Protein AF-A0A6V7JLW4-F1 (afdb_monomer)

Foldseek 3Di:
DDDPLVVVVVVCQQVQHFDKDFQDWDFDAAPVRPDTDTFGWIKGKGHDPPDSGIDIDTATPVRPDDDFFDPQLVVCVVVVHQLLLLLPDDQKFFAQPDDAKDWPACVVVDDPGPSVVLSVVSVVSNDPPDDAAAPDDDDPPDVPDDDDPPPVDDDGDRRDMHGDPRLNSVVSVVSVVCCVVAVDAHDDDPVRLVVCVVVVPQKDWDFDPSLMIGMHTPHPVSPPPVPPDRPCVVVSNRCRDPVNVVVVSVCVVPVPDDDDD

Sequence (261 aa):
DPGKEILALREALVNHTVGSMKDIKVKFHYDDGRRVALERRDYYFEPLPGTPFGIAVAIPNYGKTWIKVGNEIEKNRQAGINISEFFTGDEWRVHPGWVYCRYHYLEGHEFDTPEEEIRFFLWKLDQPDWEWSDQYTAYNISFEEQEEPDCFRRVLEDEDYYCNQELMQLLVFDAKATYDSFSQKFECTDYIKRLADSYGVFLRFVATQSGLTRWQYVNEELKPADLNRNFGDLHRRAVNEPWYKGAIFQHRIDQTSVAIT

InterPro domains:
  IPR051173 Voltage-dependent calcium channel subunit alpha-2/delta [PTHR10166] (8-248)

Structure (mmCIF, N/CA/C/O backbone):
data_AF-A0A6V7JLW4-F1
#
_entry.id   AF-A0A6V7JLW4-F1
#
loop_
_atom_site.group_PDB
_atom_site.id
_atom_site.type_symbol
_atom_site.label_atom_id
_atom_site.label_alt_id
_atom_site.label_comp_id
_atom_site.label_asym_id
_atom_site.label_entity_id
_atom_site.label_seq_id
_atom_site.pdbx_PDB_ins_code
_atom_site.Cartn_x
_atom_site.Cartn_y
_atom_site.Cartn_z
_atom_site.occupancy
_atom_site.B_iso_or_equiv
_atom_site.auth_seq_id
_atom_site.auth_comp_id
_atom_site.auth_asym_id
_atom_site.auth_atom_id
_atom_site.pdbx_PDB_model_num
ATOM 1 N N . ASP A 1 1 ? 5.287 -19.133 -27.625 1.00 67.31 1 ASP A N 1
ATOM 2 C CA . ASP A 1 1 ? 6.420 -18.206 -27.815 1.00 67.31 1 ASP A CA 1
ATOM 3 C C . ASP A 1 1 ? 6.076 -16.784 -27.401 1.00 67.31 1 ASP A C 1
ATOM 5 O O . ASP A 1 1 ? 4.897 -16.426 -27.457 1.00 67.31 1 ASP A O 1
ATOM 9 N N . PRO A 1 2 ? 7.056 -15.998 -26.916 1.00 80.56 2 PRO A N 1
ATOM 10 C CA . PRO A 1 2 ? 6.857 -14.588 -26.588 1.00 80.56 2 PRO A CA 1
ATOM 11 C C . PRO A 1 2 ? 6.404 -13.798 -27.825 1.00 80.56 2 PRO A C 1
ATOM 13 O O . PRO A 1 2 ? 6.855 -14.052 -28.940 1.00 80.56 2 PRO A O 1
ATOM 16 N N . GLY A 1 3 ? 5.492 -12.843 -27.628 1.00 86.12 3 GLY A N 1
ATOM 17 C CA . GLY A 1 3 ? 5.004 -11.984 -28.710 1.00 86.12 3 GLY A CA 1
ATOM 18 C C . GLY A 1 3 ? 6.104 -11.076 -29.269 1.00 86.12 3 GLY A C 1
ATOM 19 O O . GLY A 1 3 ? 7.050 -10.734 -28.559 1.00 86.12 3 GLY A O 1
ATOM 20 N N . LYS A 1 4 ? 5.956 -10.642 -30.529 1.00 92.81 4 LYS A N 1
ATOM 21 C CA . LYS A 1 4 ? 6.927 -9.764 -31.216 1.00 92.81 4 LYS A CA 1
ATOM 22 C C . LYS A 1 4 ? 7.237 -8.487 -30.424 1.00 92.81 4 LYS A C 1
ATOM 24 O O . LYS A 1 4 ? 8.390 -8.094 -30.333 1.00 92.81 4 LYS A O 1
ATOM 29 N N . GLU A 1 5 ? 6.221 -7.895 -29.801 1.00 92.94 5 GLU A N 1
ATOM 30 C CA . GLU A 1 5 ? 6.340 -6.699 -28.955 1.00 92.94 5 GLU A CA 1
ATOM 31 C C . GLU A 1 5 ? 7.245 -6.926 -27.732 1.00 92.94 5 GLU A C 1
ATOM 33 O O . GLU A 1 5 ? 8.050 -6.069 -27.387 1.00 92.94 5 GLU A O 1
ATOM 38 N N . ILE A 1 6 ? 7.166 -8.105 -27.104 1.00 92.56 6 ILE A N 1
ATOM 39 C CA . ILE A 1 6 ? 7.994 -8.462 -25.941 1.00 92.56 6 ILE A CA 1
ATOM 40 C C . ILE A 1 6 ? 9.441 -8.720 -26.352 1.00 92.56 6 ILE A C 1
ATOM 42 O O . ILE A 1 6 ? 10.362 -8.361 -25.623 1.00 92.56 6 ILE A O 1
ATOM 46 N N . LEU A 1 7 ? 9.646 -9.338 -27.517 1.00 94.19 7 LEU A N 1
ATOM 47 C CA . LEU A 1 7 ? 10.984 -9.540 -28.068 1.00 94.19 7 LEU A CA 1
ATOM 48 C C . LEU A 1 7 ? 11.650 -8.202 -28.403 1.00 94.19 7 LEU A C 1
ATOM 50 O O . LEU A 1 7 ? 12.797 -8.005 -28.019 1.00 94.19 7 LEU A O 1
ATOM 54 N N . ALA A 1 8 ? 10.911 -7.272 -29.014 1.00 94.88 8 ALA A N 1
ATOM 55 C CA . ALA A 1 8 ? 11.396 -5.922 -29.291 1.00 94.88 8 ALA A CA 1
ATOM 56 C C . ALA A 1 8 ? 11.725 -5.149 -28.001 1.00 94.88 8 ALA A C 1
ATOM 58 O O . ALA A 1 8 ? 12.781 -4.529 -27.913 1.00 94.88 8 ALA A O 1
ATOM 59 N N . LEU A 1 9 ? 10.877 -5.245 -26.968 1.00 93.81 9 LEU A N 1
ATOM 60 C CA . LEU A 1 9 ? 11.165 -4.660 -25.654 1.00 93.81 9 LEU A CA 1
ATOM 61 C C . LEU A 1 9 ? 12.450 -5.242 -25.052 1.00 93.81 9 LEU A C 1
ATOM 63 O O . LEU A 1 9 ? 13.307 -4.502 -24.582 1.00 93.81 9 LEU A O 1
ATOM 67 N N . ARG A 1 10 ? 12.607 -6.570 -25.075 1.00 92.69 10 ARG A N 1
ATOM 68 C CA . ARG A 1 10 ? 13.816 -7.229 -24.566 1.00 92.69 10 ARG A CA 1
ATOM 69 C C . ARG A 1 10 ? 15.063 -6.773 -25.323 1.00 92.69 10 ARG A C 1
ATOM 71 O O . ARG A 1 10 ? 16.078 -6.516 -24.689 1.00 92.69 10 ARG A O 1
ATOM 78 N N . GLU A 1 11 ? 14.997 -6.697 -26.648 1.00 94.88 11 GLU A N 1
ATOM 79 C CA . GLU A 1 11 ? 16.105 -6.232 -27.485 1.00 94.88 11 GLU A CA 1
ATOM 80 C C . GLU A 1 11 ? 16.491 -4.788 -27.147 1.00 94.88 11 GLU A C 1
ATOM 82 O O . GLU A 1 11 ? 17.668 -4.508 -26.937 1.00 94.88 11 GLU A O 1
ATOM 87 N N . ALA A 1 12 ? 15.508 -3.899 -26.993 1.00 93.44 12 ALA A N 1
ATOM 88 C CA . ALA A 1 12 ? 15.726 -2.509 -26.608 1.00 93.44 12 ALA A CA 1
ATOM 89 C C . ALA A 1 12 ? 16.447 -2.371 -25.250 1.00 93.44 12 ALA A C 1
ATOM 91 O O . ALA A 1 12 ? 17.360 -1.552 -25.119 1.00 93.44 12 ALA A O 1
ATOM 92 N N . LEU A 1 13 ? 16.076 -3.203 -24.268 1.00 92.19 13 LEU A N 1
ATOM 93 C CA . LEU A 1 13 ? 16.705 -3.241 -22.943 1.00 92.19 13 LEU A CA 1
ATOM 94 C C . LEU A 1 13 ? 18.132 -3.802 -22.979 1.00 92.19 13 LEU A C 1
ATOM 96 O O . LEU A 1 13 ? 19.017 -3.261 -22.325 1.00 92.19 13 LEU A O 1
ATOM 100 N N . VAL A 1 14 ? 18.359 -4.875 -23.743 1.00 92.69 14 VAL A N 1
ATOM 101 C CA . VAL A 1 14 ? 19.683 -5.510 -23.880 1.00 92.69 14 VAL A CA 1
ATOM 102 C C . VAL A 1 14 ? 20.652 -4.621 -24.658 1.00 92.69 14 VAL A C 1
ATOM 104 O O . VAL A 1 14 ? 21.832 -4.572 -24.333 1.00 92.69 14 VAL A O 1
ATOM 107 N N . ASN A 1 15 ? 20.159 -3.889 -25.655 1.00 93.69 15 ASN A N 1
ATOM 108 C CA . ASN A 1 15 ? 20.966 -2.976 -26.462 1.00 93.69 15 ASN A CA 1
ATOM 109 C C . ASN A 1 15 ? 21.120 -1.586 -25.827 1.00 93.69 15 ASN A C 1
ATOM 111 O O . ASN A 1 15 ? 21.592 -0.672 -26.500 1.00 93.69 15 ASN A O 1
ATOM 115 N N . HIS A 1 16 ? 20.728 -1.411 -24.558 1.00 92.06 16 HIS A N 1
ATOM 116 C CA . HIS A 1 16 ? 20.926 -0.162 -23.813 1.00 92.06 16 HIS A CA 1
ATOM 117 C C . HIS A 1 16 ? 20.303 1.066 -24.496 1.00 92.06 16 HIS A C 1
ATOM 119 O O . HIS A 1 16 ? 20.844 2.169 -24.446 1.00 92.06 16 HIS A O 1
ATOM 125 N N . THR A 1 17 ? 19.165 0.879 -25.164 1.00 93.81 17 THR A N 1
ATOM 126 C CA . THR A 1 17 ? 18.483 1.974 -25.862 1.00 93.81 17 THR A CA 1
ATOM 127 C C . THR A 1 17 ? 17.666 2.827 -24.893 1.00 93.81 17 THR A C 1
ATOM 129 O O . THR A 1 17 ? 17.245 2.356 -23.838 1.00 93.81 17 THR A O 1
ATOM 132 N N . VAL A 1 18 ? 17.429 4.086 -25.260 1.00 96.25 18 VAL A N 1
ATOM 133 C CA . VAL A 1 18 ? 16.503 4.985 -24.556 1.00 96.25 18 VAL A CA 1
ATOM 134 C C . VAL A 1 18 ? 15.161 4.940 -25.267 1.00 96.25 18 VAL A C 1
ATOM 136 O O . VAL A 1 18 ? 15.107 5.090 -26.491 1.00 96.25 18 VAL A O 1
ATOM 139 N N . GLY A 1 19 ? 14.063 4.770 -24.536 1.00 96.12 19 GLY A N 1
ATOM 140 C CA . GLY A 1 19 ? 12.756 4.807 -25.171 1.00 96.12 19 GLY A CA 1
ATOM 141 C C . GLY A 1 19 ? 11.575 4.482 -24.276 1.00 96.12 19 GLY A C 1
ATOM 142 O O . GLY A 1 19 ? 11.665 4.338 -23.058 1.00 96.12 19 GLY A O 1
ATOM 143 N N . SER A 1 20 ? 10.418 4.379 -24.927 1.00 96.50 20 SER A N 1
ATOM 144 C CA . SER A 1 20 ? 9.196 3.905 -24.293 1.00 96.50 20 SER A CA 1
ATOM 145 C C . SER A 1 20 ? 8.378 3.049 -25.251 1.00 96.50 20 SER A C 1
ATOM 147 O O . SER A 1 20 ? 8.364 3.275 -26.461 1.00 96.50 20 SER A O 1
ATOM 149 N N . MET A 1 21 ? 7.683 2.063 -24.696 1.00 95.75 21 MET A N 1
ATOM 150 C CA . MET A 1 21 ? 6.771 1.169 -25.400 1.00 95.75 21 MET A CA 1
ATOM 151 C C . MET A 1 21 ? 5.469 1.094 -24.610 1.00 95.75 21 MET A C 1
ATOM 153 O O . MET A 1 21 ? 5.450 0.613 -23.481 1.00 95.75 21 MET A O 1
ATOM 157 N N . LYS A 1 22 ? 4.378 1.596 -25.185 1.00 94.44 22 LYS A N 1
ATOM 158 C CA . LYS A 1 22 ? 3.085 1.719 -24.499 1.00 94.44 22 LYS A CA 1
ATOM 159 C C . LYS A 1 22 ? 2.145 0.574 -24.856 1.00 94.44 22 LYS A C 1
ATOM 161 O O . LYS A 1 22 ? 2.248 0.005 -25.938 1.00 94.44 22 LYS A O 1
ATOM 166 N N . ASP A 1 23 ? 1.210 0.289 -23.956 1.00 92.81 23 ASP A N 1
ATOM 167 C CA . ASP A 1 23 ? 0.099 -0.648 -24.151 1.00 92.81 23 ASP A CA 1
ATOM 168 C C . ASP A 1 23 ? 0.528 -2.086 -24.513 1.00 92.81 23 ASP A C 1
ATOM 170 O O . ASP A 1 23 ? -0.167 -2.823 -25.215 1.00 92.81 23 ASP A O 1
ATOM 174 N N . ILE A 1 24 ? 1.678 -2.513 -23.991 1.00 93.81 24 ILE A N 1
ATOM 175 C CA . ILE A 1 24 ? 2.251 -3.830 -24.260 1.00 93.81 24 ILE A CA 1
ATOM 176 C C . ILE A 1 24 ? 1.473 -4.899 -23.495 1.00 93.81 24 ILE A C 1
ATOM 178 O O . ILE A 1 24 ? 1.312 -4.822 -22.272 1.00 93.81 24 ILE A O 1
ATOM 182 N N . LYS A 1 25 ? 0.996 -5.917 -24.220 1.00 92.00 25 LYS A N 1
ATOM 183 C CA . LYS A 1 25 ? 0.232 -7.031 -23.643 1.00 92.00 25 LYS A CA 1
ATOM 184 C C . LYS A 1 25 ? 1.167 -8.046 -23.001 1.00 92.00 25 LYS A C 1
ATOM 186 O O . LYS A 1 25 ? 1.976 -8.680 -23.677 1.00 92.00 25 LYS A O 1
ATOM 191 N N . VAL A 1 26 ? 1.002 -8.256 -21.702 1.00 91.50 26 VAL A N 1
ATOM 192 C CA . VAL A 1 26 ? 1.833 -9.161 -20.906 1.00 91.50 26 VAL A CA 1
ATOM 193 C C . VAL A 1 26 ? 0.983 -10.160 -20.139 1.00 91.50 26 VAL A C 1
ATOM 195 O O . VAL A 1 26 ? -0.089 -9.837 -19.629 1.00 91.50 26 VAL A O 1
ATOM 198 N N . LYS A 1 27 ? 1.484 -11.391 -20.023 1.00 91.00 27 LYS A N 1
ATOM 199 C CA . LYS A 1 27 ? 0.962 -12.359 -19.058 1.00 91.00 27 LYS A CA 1
ATOM 200 C C . LYS A 1 27 ? 1.599 -12.054 -17.710 1.00 91.00 27 LYS A C 1
ATOM 202 O O . LYS A 1 27 ? 2.800 -12.248 -17.535 1.00 91.00 27 LYS A O 1
ATOM 207 N N . PHE A 1 28 ? 0.809 -11.533 -16.783 1.00 90.38 28 PHE A N 1
ATOM 208 C CA . PHE A 1 28 ? 1.255 -11.225 -15.436 1.00 90.38 28 PHE A CA 1
ATOM 209 C C . PHE A 1 28 ? 0.942 -12.395 -14.507 1.00 90.38 28 PHE A C 1
ATOM 211 O O . PHE A 1 28 ? -0.219 -12.690 -14.229 1.00 90.38 28 PHE A O 1
ATOM 218 N N . HIS A 1 29 ? 1.994 -13.058 -14.038 1.00 91.50 29 HIS A N 1
ATOM 219 C CA . HIS A 1 29 ? 1.900 -14.107 -13.033 1.00 91.50 29 HIS A CA 1
ATOM 220 C C . HIS A 1 29 ? 1.902 -13.473 -11.637 1.00 91.50 29 HIS A C 1
ATOM 222 O O . HIS A 1 29 ? 2.745 -12.625 -11.344 1.00 91.50 29 HIS A O 1
ATOM 228 N N . TYR A 1 30 ? 0.967 -13.876 -10.780 1.00 90.12 30 TYR A N 1
ATOM 229 C CA . TYR A 1 30 ? 0.881 -13.439 -9.383 1.00 90.12 30 TYR A CA 1
ATOM 230 C C . TYR A 1 30 ? 0.444 -14.606 -8.492 1.00 90.12 30 TYR A C 1
ATOM 232 O O . TYR A 1 30 ? 0.184 -15.696 -9.003 1.00 90.12 30 TYR A O 1
ATOM 240 N N . ASP A 1 31 ? 0.394 -14.389 -7.172 1.00 90.56 31 ASP A N 1
ATOM 241 C CA . ASP A 1 31 ? 0.066 -15.446 -6.198 1.00 90.56 31 ASP A CA 1
ATOM 242 C C . ASP A 1 31 ? 1.062 -16.617 -6.277 1.00 90.56 31 ASP A C 1
ATOM 244 O O . ASP A 1 31 ? 0.686 -17.758 -6.529 1.00 90.56 31 ASP A O 1
ATOM 248 N N . ASP A 1 32 ? 2.363 -16.308 -6.203 1.00 89.44 32 ASP A N 1
ATOM 249 C CA . ASP A 1 32 ? 3.463 -17.278 -6.338 1.00 89.44 32 ASP A CA 1
ATOM 250 C C . ASP A 1 32 ? 3.355 -18.161 -7.597 1.00 89.44 32 ASP A C 1
ATOM 252 O O . ASP A 1 32 ? 3.658 -19.352 -7.592 1.00 89.44 32 ASP A O 1
ATOM 256 N N . GLY A 1 33 ? 2.873 -17.567 -8.695 1.00 89.62 33 GLY A N 1
ATOM 257 C CA . GLY A 1 33 ? 2.715 -18.231 -9.989 1.00 89.62 33 GLY A CA 1
ATOM 258 C C . GLY A 1 33 ? 1.444 -19.071 -10.135 1.00 89.62 33 GLY A C 1
ATOM 259 O O . GLY A 1 33 ? 1.233 -19.647 -11.202 1.00 89.62 33 GLY A O 1
ATOM 260 N N . ARG A 1 34 ? 0.573 -19.119 -9.119 1.00 91.62 34 ARG A N 1
ATOM 261 C CA . ARG A 1 34 ? -0.689 -19.879 -9.153 1.00 91.62 34 ARG A CA 1
ATOM 262 C C . ARG A 1 34 ? -1.747 -19.236 -10.044 1.00 91.62 34 ARG A C 1
ATOM 264 O O . ARG A 1 34 ? -2.660 -19.921 -10.496 1.00 91.62 34 ARG A O 1
ATOM 271 N N . ARG A 1 35 ? -1.647 -17.926 -10.294 1.00 91.25 35 ARG A N 1
ATOM 272 C CA . ARG A 1 35 ? -2.625 -17.160 -11.077 1.00 91.25 35 ARG A CA 1
ATOM 273 C C . ARG A 1 35 ? -1.950 -16.367 -12.186 1.00 91.25 35 ARG A C 1
ATOM 275 O O . ARG A 1 35 ? -0.810 -15.919 -12.053 1.00 91.25 35 ARG A O 1
ATOM 282 N N . VAL A 1 36 ? -2.682 -16.170 -13.281 1.00 91.69 36 VAL A N 1
ATOM 283 C CA . VAL A 1 36 ? -2.230 -15.400 -14.445 1.00 91.69 36 VAL A CA 1
ATOM 284 C C . VAL A 1 36 ? -3.321 -14.427 -14.864 1.00 91.69 36 VAL A C 1
ATOM 286 O O . VAL A 1 36 ? -4.454 -14.836 -15.094 1.00 91.69 36 VAL A O 1
ATOM 289 N N . ALA A 1 37 ? -2.963 -13.154 -15.001 1.00 89.00 37 ALA A N 1
ATOM 290 C CA . ALA A 1 37 ? -3.810 -12.116 -15.578 1.00 89.00 37 ALA A CA 1
ATOM 291 C C . ALA A 1 37 ? -3.206 -11.621 -16.900 1.00 89.00 37 ALA A C 1
ATOM 293 O O . ALA A 1 37 ? -1.983 -11.560 -17.052 1.00 89.00 37 ALA A O 1
ATOM 294 N N . LEU A 1 38 ? -4.054 -11.271 -17.870 1.00 89.44 38 LEU A N 1
ATOM 295 C CA . LEU A 1 38 ? -3.609 -10.604 -19.092 1.00 89.44 38 LEU A CA 1
ATOM 296 C C . LEU A 1 38 ? -3.667 -9.093 -18.873 1.00 89.44 38 LEU A C 1
ATOM 298 O O . LEU A 1 38 ? -4.744 -8.515 -18.776 1.00 89.44 38 LEU A O 1
ATOM 302 N N . GLU A 1 39 ? -2.503 -8.462 -18.821 1.00 89.38 39 GLU A N 1
ATOM 303 C CA . GLU A 1 39 ? -2.358 -7.051 -18.483 1.00 89.38 39 GLU A CA 1
ATOM 304 C C . GLU A 1 39 ? -1.797 -6.245 -19.655 1.00 89.38 39 GLU A C 1
ATOM 306 O O . GLU A 1 39 ? -1.134 -6.775 -20.547 1.00 89.38 39 GLU A O 1
ATOM 311 N N . ARG A 1 40 ? -2.064 -4.939 -19.636 1.00 91.25 40 ARG A N 1
ATOM 312 C CA . ARG A 1 40 ? -1.492 -3.952 -20.561 1.00 91.25 40 ARG A CA 1
ATOM 313 C C . ARG A 1 40 ? -0.654 -2.967 -19.755 1.00 91.25 40 ARG A C 1
ATOM 315 O O . ARG A 1 40 ? -1.172 -2.380 -18.796 1.00 91.25 40 ARG A O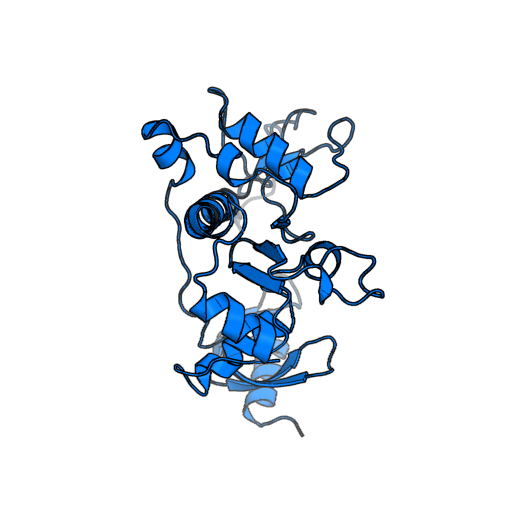 1
ATOM 322 N N . ARG A 1 41 ? 0.623 -2.825 -20.116 1.00 93.75 41 ARG A N 1
ATOM 323 C CA . ARG A 1 41 ? 1.601 -1.994 -19.397 1.00 93.75 41 ARG A CA 1
ATOM 324 C C . ARG A 1 41 ? 2.346 -1.061 -20.338 1.00 93.75 41 ARG A C 1
ATOM 326 O O . ARG A 1 41 ? 2.656 -1.429 -21.469 1.00 93.75 41 ARG A O 1
ATOM 333 N N . ASP A 1 42 ? 2.671 0.112 -19.817 1.00 95.19 42 ASP A N 1
ATOM 334 C CA . ASP A 1 42 ? 3.556 1.072 -20.456 1.00 95.19 42 ASP A CA 1
ATOM 335 C C . ASP A 1 42 ? 4.967 0.889 -19.887 1.00 95.19 42 ASP A C 1
ATOM 337 O O . ASP A 1 42 ? 5.161 0.941 -18.674 1.00 95.19 42 ASP A O 1
ATOM 341 N N . TYR A 1 43 ? 5.943 0.652 -20.755 1.00 95.44 43 TYR A N 1
ATOM 342 C CA . TYR A 1 43 ? 7.350 0.488 -20.416 1.00 95.44 43 TYR A CA 1
ATOM 343 C C . TYR A 1 43 ? 8.124 1.749 -20.784 1.00 95.44 43 TYR A C 1
ATOM 345 O O . TYR A 1 43 ? 8.005 2.240 -21.905 1.00 95.44 43 TYR A O 1
ATOM 353 N N . TYR A 1 44 ? 8.943 2.236 -19.862 1.00 96.06 44 TYR A N 1
ATOM 354 C CA . TYR A 1 44 ? 9.882 3.338 -20.065 1.00 96.06 44 TYR A CA 1
ATOM 355 C C . TYR A 1 44 ? 11.259 2.841 -19.663 1.00 96.06 44 TYR A C 1
ATOM 357 O O . TYR A 1 44 ? 11.374 2.234 -18.601 1.00 96.06 44 TYR A O 1
ATOM 365 N N . PHE A 1 45 ? 12.273 3.026 -20.500 1.00 96.25 45 PHE A N 1
ATOM 366 C CA . PHE A 1 45 ? 13.582 2.431 -20.262 1.00 96.25 45 PHE A CA 1
ATOM 367 C C . PHE A 1 45 ? 14.735 3.292 -20.766 1.00 96.25 45 PHE A C 1
ATOM 369 O O . PHE A 1 45 ? 14.606 4.017 -21.754 1.00 96.25 45 PHE A O 1
ATOM 376 N N . GLU A 1 46 ? 15.859 3.190 -20.063 1.00 96.25 46 GLU A N 1
ATOM 377 C CA . GLU A 1 46 ? 17.062 3.990 -20.283 1.00 96.25 46 GLU A CA 1
ATOM 378 C C . GLU A 1 46 ? 18.303 3.228 -19.771 1.00 96.25 46 GLU A C 1
ATOM 380 O O . GLU A 1 46 ? 18.197 2.484 -18.789 1.00 96.25 46 GLU A O 1
ATOM 385 N N . PRO A 1 47 ? 19.484 3.352 -20.404 1.00 94.69 47 PRO A N 1
ATOM 386 C CA . PRO A 1 47 ? 20.722 2.828 -19.846 1.00 94.69 47 PRO A CA 1
ATOM 387 C C . PRO A 1 47 ? 21.161 3.617 -18.611 1.00 94.69 47 PRO A C 1
ATOM 389 O O . PRO A 1 47 ? 20.952 4.823 -18.523 1.00 94.69 47 PRO A O 1
ATOM 392 N N . LEU A 1 48 ? 21.824 2.942 -17.674 1.00 90.94 48 LEU A N 1
ATOM 393 C CA . LEU A 1 48 ? 22.439 3.589 -16.522 1.00 90.94 48 LEU A CA 1
ATOM 394 C C . LEU A 1 48 ? 23.898 3.947 -16.868 1.00 90.94 48 LEU A C 1
ATOM 396 O O . LEU A 1 48 ? 24.708 3.028 -17.058 1.00 90.94 48 LEU A O 1
ATOM 400 N N . PRO A 1 49 ? 24.257 5.243 -16.961 1.00 89.12 49 PRO A N 1
ATOM 401 C CA . PRO A 1 49 ? 25.586 5.670 -17.391 1.00 89.12 49 PRO A CA 1
ATOM 402 C C . PRO A 1 49 ? 26.711 5.042 -16.563 1.00 89.12 49 PRO A C 1
ATOM 404 O O . PRO A 1 49 ? 26.598 4.897 -15.349 1.00 89.12 49 PRO A O 1
ATOM 407 N N . GLY A 1 50 ? 27.806 4.659 -17.224 1.00 87.12 50 GLY A N 1
ATOM 408 C CA . GLY A 1 50 ? 28.974 4.067 -16.559 1.00 87.12 50 GLY A CA 1
ATOM 409 C C . GLY A 1 50 ? 28.793 2.615 -16.099 1.00 87.12 50 GLY A C 1
ATOM 410 O O . GLY A 1 50 ? 29.701 2.060 -15.486 1.00 87.12 50 GLY A O 1
ATOM 411 N N . THR A 1 51 ? 27.663 1.973 -16.414 1.00 91.12 51 THR A N 1
ATOM 412 C CA . THR A 1 51 ? 27.394 0.575 -16.047 1.00 91.12 51 THR A CA 1
ATOM 413 C C . THR A 1 51 ? 26.892 -0.236 -17.248 1.00 91.12 51 THR A C 1
ATOM 415 O O . THR A 1 51 ? 26.343 0.334 -18.189 1.00 91.12 51 THR A O 1
ATOM 418 N N . PRO A 1 52 ? 27.019 -1.576 -17.231 1.00 90.81 52 PRO A N 1
ATOM 419 C CA . PRO A 1 52 ? 26.409 -2.448 -18.234 1.00 90.81 52 PRO A CA 1
ATOM 420 C C . PRO A 1 52 ? 24.919 -2.713 -17.950 1.00 90.81 52 PRO A C 1
ATOM 422 O O . PRO A 1 52 ? 24.380 -3.722 -18.400 1.00 90.81 52 PRO A O 1
ATOM 425 N N . PHE A 1 53 ? 24.249 -1.877 -17.151 1.00 92.12 53 PHE A N 1
ATOM 426 C CA . PHE A 1 53 ? 22.851 -2.062 -16.772 1.00 92.12 53 PHE A CA 1
ATOM 427 C C . PHE A 1 53 ? 21.957 -1.010 -17.431 1.00 92.12 53 PHE A C 1
ATOM 429 O O . PHE A 1 53 ? 22.375 0.104 -17.734 1.00 92.12 53 PHE A O 1
ATOM 436 N N . GLY A 1 54 ? 20.699 -1.379 -17.664 1.00 91.06 54 GLY A N 1
ATOM 437 C CA . GLY A 1 54 ? 19.627 -0.45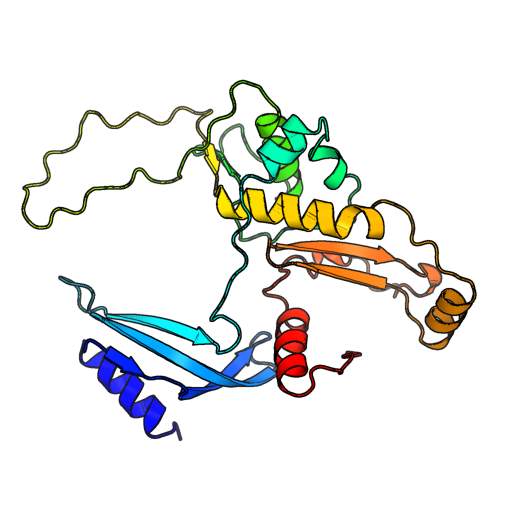5 -18.018 1.00 91.06 54 GLY A CA 1
ATOM 438 C C . GLY A 1 54 ? 18.497 -0.566 -17.008 1.00 91.06 54 GLY A C 1
ATOM 439 O O . GLY A 1 54 ? 18.290 -1.626 -16.413 1.00 91.06 54 GLY A O 1
ATOM 440 N N . ILE A 1 55 ? 17.772 0.527 -16.810 1.00 93.69 55 ILE A N 1
ATOM 441 C CA . ILE A 1 55 ? 16.588 0.575 -15.961 1.00 93.69 55 ILE A CA 1
ATOM 442 C C . ILE A 1 55 ? 15.337 0.585 -16.833 1.00 93.69 55 ILE A C 1
ATOM 444 O O . ILE A 1 55 ? 15.308 1.185 -17.905 1.00 93.69 55 ILE A O 1
ATOM 448 N N . ALA A 1 56 ? 14.292 -0.097 -16.369 1.00 93.88 56 ALA A N 1
ATOM 449 C CA . ALA A 1 56 ? 12.987 -0.079 -17.004 1.00 93.88 56 ALA A CA 1
ATOM 450 C C . ALA A 1 56 ? 11.888 0.037 -15.952 1.00 93.88 56 ALA A C 1
ATOM 452 O O . ALA A 1 56 ? 11.863 -0.718 -14.981 1.00 93.88 56 ALA A O 1
ATOM 453 N N . VAL A 1 57 ? 10.945 0.943 -16.180 1.00 94.75 57 VAL A N 1
ATOM 454 C CA . VAL A 1 57 ? 9.752 1.127 -15.356 1.00 94.75 57 VAL A CA 1
ATOM 455 C C . VAL A 1 57 ? 8.548 0.615 -16.133 1.00 94.75 57 VAL A C 1
ATOM 457 O O . VAL A 1 57 ? 8.297 1.046 -17.257 1.00 94.75 57 VAL A O 1
ATOM 460 N N . ALA A 1 58 ? 7.802 -0.311 -15.532 1.00 94.12 58 ALA A N 1
ATOM 461 C CA . ALA A 1 58 ? 6.589 -0.881 -16.107 1.00 94.12 58 ALA A CA 1
ATOM 462 C C . ALA A 1 58 ? 5.357 -0.357 -15.359 1.00 94.12 58 ALA A C 1
ATOM 464 O O . ALA A 1 58 ? 5.051 -0.812 -14.257 1.00 94.12 58 ALA A O 1
ATOM 465 N N . ILE A 1 59 ? 4.631 0.574 -15.971 1.00 93.50 59 ILE A N 1
ATOM 466 C CA . ILE A 1 59 ? 3.450 1.210 -15.388 1.00 93.50 59 ILE A CA 1
ATOM 467 C C . ILE A 1 59 ? 2.196 0.483 -15.888 1.00 93.50 59 ILE A C 1
ATOM 469 O O . ILE A 1 59 ? 1.922 0.483 -17.093 1.00 93.50 59 ILE A O 1
ATOM 473 N N . PRO A 1 60 ? 1.406 -0.155 -15.010 1.00 91.06 60 PRO A N 1
ATOM 474 C CA . PRO A 1 60 ? 0.131 -0.719 -15.419 1.00 91.06 60 PRO A CA 1
ATOM 475 C C . PRO A 1 60 ? -0.866 0.394 -15.739 1.00 91.06 60 PRO A C 1
ATOM 477 O O . PRO A 1 60 ? -0.837 1.471 -15.152 1.00 91.06 60 PRO A O 1
ATOM 480 N N . ASN A 1 61 ? -1.818 0.118 -16.627 1.00 83.62 61 ASN A N 1
ATOM 481 C CA . ASN A 1 61 ? -2.843 1.098 -17.003 1.00 83.62 61 ASN A CA 1
ATOM 482 C C . ASN A 1 61 ? -3.671 1.638 -15.816 1.00 83.62 61 ASN A C 1
ATOM 484 O O . ASN A 1 61 ? -4.129 2.772 -15.885 1.00 83.62 61 ASN A O 1
ATOM 488 N N . TYR A 1 62 ? -3.836 0.865 -14.736 1.00 81.81 62 TYR A N 1
ATOM 489 C CA . TYR A 1 62 ? -4.510 1.315 -13.508 1.00 81.81 62 TYR A CA 1
ATOM 490 C C . TYR A 1 62 ? -3.598 2.104 -12.548 1.00 81.81 62 TYR A C 1
ATOM 492 O O . TYR A 1 62 ? -4.089 2.672 -11.582 1.00 81.81 62 TYR A O 1
ATOM 500 N N . GLY A 1 63 ? -2.284 2.140 -12.790 1.00 82.19 63 GLY A N 1
ATOM 501 C CA . GLY A 1 63 ? -1.285 2.808 -11.945 1.00 82.19 63 GLY A CA 1
ATOM 502 C C . GLY A 1 63 ? -0.803 4.150 -12.499 1.00 82.19 63 GLY A C 1
ATOM 503 O O . GLY A 1 63 ? 0.278 4.601 -12.142 1.00 82.19 63 GLY A O 1
ATOM 504 N N . LYS A 1 64 ? -1.560 4.766 -13.417 1.00 84.50 64 LYS A N 1
ATOM 505 C CA . LYS A 1 64 ? -1.196 6.046 -14.057 1.00 84.50 64 LYS A CA 1
ATOM 506 C C . LYS A 1 64 ? -1.429 7.262 -13.162 1.00 84.50 64 LYS A C 1
ATOM 508 O O . LYS A 1 64 ? -0.892 8.331 -13.429 1.00 84.50 64 LYS A O 1
ATOM 513 N N . THR A 1 65 ? -2.236 7.096 -12.125 1.00 87.12 65 THR A N 1
ATOM 514 C CA . THR A 1 65 ? -2.571 8.122 -11.140 1.00 87.12 65 THR A CA 1
ATOM 515 C C . THR A 1 65 ? -2.398 7.533 -9.752 1.00 87.12 65 THR A C 1
ATOM 517 O O . THR A 1 65 ? -2.737 6.370 -9.536 1.00 87.12 65 THR A O 1
ATOM 520 N N . TRP A 1 66 ? -1.926 8.339 -8.810 1.00 85.19 66 TRP A N 1
ATOM 521 C CA . TRP A 1 66 ? -1.857 7.977 -7.400 1.00 85.19 66 TRP A CA 1
ATOM 522 C C . TRP A 1 66 ? -2.480 9.078 -6.549 1.00 85.19 66 TRP A C 1
ATOM 524 O O . TRP A 1 66 ? -2.636 10.220 -6.990 1.00 85.19 66 TRP A O 1
ATOM 534 N N . ILE A 1 67 ? -2.851 8.723 -5.325 1.00 86.50 67 ILE A N 1
ATOM 535 C CA . ILE A 1 67 ? -3.365 9.677 -4.351 1.00 86.50 67 ILE A CA 1
ATOM 536 C C . ILE A 1 67 ? -2.162 10.324 -3.672 1.00 86.50 67 ILE A C 1
ATOM 538 O O . ILE A 1 67 ? -1.376 9.641 -3.019 1.00 86.50 67 ILE A O 1
ATOM 542 N N . LYS A 1 68 ? -2.018 11.643 -3.821 1.00 88.88 68 LYS A N 1
ATOM 543 C CA . LYS A 1 68 ? -1.078 12.424 -3.017 1.00 88.88 68 LYS A CA 1
ATOM 544 C C . LYS A 1 68 ? -1.825 13.030 -1.839 1.00 88.88 68 LYS A C 1
ATOM 546 O O . LYS A 1 68 ? -2.597 13.974 -2.005 1.00 88.88 68 LYS A O 1
ATOM 551 N N . VAL A 1 69 ? -1.606 12.464 -0.660 1.00 89.81 69 VAL A N 1
ATOM 552 C CA . VAL A 1 69 ? -2.140 13.013 0.586 1.00 89.81 69 VAL A CA 1
ATOM 553 C C . VAL A 1 69 ? -1.301 14.232 0.967 1.00 89.81 69 VAL A C 1
ATOM 555 O O . VAL A 1 69 ? -0.077 14.211 0.869 1.00 89.81 69 VAL A O 1
ATOM 558 N N . GLY A 1 70 ? -1.974 15.327 1.326 1.00 89.38 70 GLY A N 1
ATOM 559 C CA . GLY A 1 70 ? -1.308 16.526 1.840 1.00 89.38 70 GLY A CA 1
ATOM 560 C C . GLY A 1 70 ? -0.851 16.344 3.291 1.00 89.38 70 GLY A C 1
ATOM 561 O O . GLY A 1 70 ? -0.627 15.233 3.755 1.00 89.38 70 GLY A O 1
ATOM 562 N N . ASN A 1 71 ? -0.781 17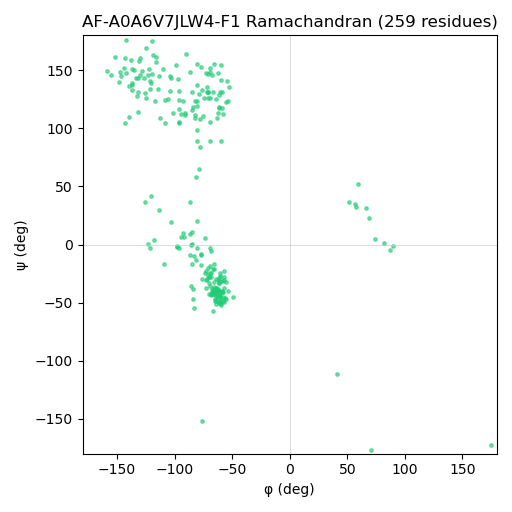.441 4.043 1.00 91.44 71 ASN A N 1
ATOM 563 C CA . ASN A 1 71 ? -0.395 17.414 5.459 1.00 91.44 71 ASN A CA 1
ATOM 564 C C . ASN A 1 71 ? -1.559 16.961 6.363 1.00 91.44 71 ASN A C 1
ATOM 566 O O . ASN A 1 71 ? -2.085 17.750 7.143 1.00 91.44 71 ASN A O 1
ATOM 570 N N . GLU A 1 72 ? -2.009 15.714 6.225 1.00 91.06 72 GLU A N 1
ATOM 571 C CA . GLU A 1 72 ? -3.100 15.134 7.018 1.00 91.06 72 GLU A CA 1
ATOM 572 C C . GLU A 1 72 ? -2.791 15.120 8.522 1.00 91.06 72 GLU A C 1
ATOM 574 O O . GLU A 1 72 ? -3.653 15.474 9.320 1.00 91.06 72 GLU A O 1
ATOM 579 N N . ILE A 1 73 ? -1.562 14.797 8.926 1.00 90.50 73 ILE A N 1
ATOM 580 C CA . ILE A 1 73 ? -1.148 14.797 10.340 1.00 90.50 73 ILE A CA 1
ATOM 581 C C . ILE A 1 73 ? -1.296 16.195 10.952 1.00 90.50 73 ILE A C 1
ATOM 583 O O . ILE A 1 73 ? -1.961 16.357 11.972 1.00 90.50 73 ILE A O 1
ATOM 587 N N . GLU A 1 74 ? -0.763 17.220 10.285 1.00 90.12 74 GLU A N 1
ATOM 588 C CA . GLU A 1 74 ? -0.845 18.604 10.765 1.00 90.12 74 GLU A CA 1
ATOM 589 C C . GLU A 1 74 ? -2.295 19.115 10.776 1.00 90.12 74 GLU A C 1
ATOM 591 O O . GLU A 1 74 ? -2.707 19.797 11.710 1.00 90.12 74 GLU A O 1
ATOM 596 N N . LYS A 1 75 ? -3.118 18.723 9.794 1.00 90.75 75 LYS A N 1
ATOM 597 C CA . LYS A 1 75 ? -4.5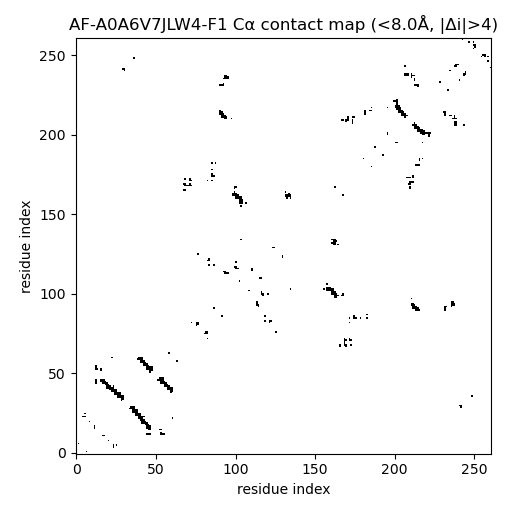57 19.033 9.802 1.00 90.75 75 LYS A CA 1
ATOM 598 C C . LYS A 1 75 ? -5.279 18.424 11.004 1.00 90.75 75 LYS A C 1
ATOM 600 O O . LYS A 1 75 ? -6.121 19.093 11.595 1.00 90.75 75 LYS A O 1
ATOM 605 N N . ASN A 1 76 ? -4.985 17.169 11.356 1.00 90.31 76 ASN A N 1
ATOM 606 C CA . ASN A 1 76 ? -5.598 16.524 12.521 1.00 90.31 76 ASN A CA 1
ATOM 607 C C . ASN A 1 76 ? -5.125 17.182 13.825 1.00 90.31 76 ASN A C 1
ATOM 609 O O . ASN A 1 76 ? -5.963 17.481 14.674 1.00 90.31 76 ASN A O 1
ATOM 613 N N . ARG A 1 77 ? -3.835 17.528 13.929 1.00 88.38 77 ARG A N 1
ATOM 614 C CA . ARG A 1 77 ? -3.282 18.283 15.063 1.00 88.38 77 ARG A CA 1
ATOM 615 C C . ARG A 1 77 ? -3.985 19.632 15.249 1.00 88.38 77 ARG A C 1
ATOM 617 O O . ARG A 1 77 ? -4.445 19.942 16.343 1.00 88.38 77 ARG A O 1
ATOM 624 N N . GLN A 1 78 ? -4.151 20.406 14.174 1.00 90.25 78 GLN A N 1
ATOM 625 C CA . GLN A 1 78 ? -4.867 21.692 14.201 1.00 90.25 78 GLN A CA 1
ATOM 626 C C . GLN A 1 78 ? -6.353 21.548 14.551 1.00 90.25 78 GLN A C 1
ATOM 628 O O . GLN A 1 78 ? -6.939 22.453 15.142 1.00 90.25 78 GLN A O 1
ATOM 633 N N . ALA A 1 79 ? -6.964 20.413 14.208 1.00 91.31 79 ALA A N 1
ATOM 634 C CA . ALA A 1 79 ? -8.336 20.082 14.577 1.00 91.31 79 ALA A CA 1
ATOM 635 C C . ALA A 1 79 ? -8.474 19.541 16.016 1.00 91.31 79 ALA A C 1
ATOM 637 O O . ALA A 1 79 ? -9.594 19.272 16.446 1.00 91.31 79 ALA A O 1
ATOM 638 N N . GLY A 1 80 ? -7.370 19.368 16.755 1.00 89.31 80 GLY A N 1
ATOM 639 C CA . GLY A 1 80 ? -7.370 18.771 18.094 1.00 89.31 80 GLY A CA 1
ATOM 640 C C . GLY A 1 80 ? -7.712 17.278 18.101 1.00 89.31 80 GLY A C 1
ATOM 641 O O . GLY A 1 80 ? -8.188 16.767 19.111 1.00 89.31 80 GLY A O 1
ATOM 642 N N . ILE A 1 81 ? -7.518 16.587 16.974 1.00 90.75 81 ILE A N 1
ATOM 643 C CA . ILE A 1 81 ? -7.783 15.154 16.826 1.00 90.75 81 ILE A CA 1
ATOM 644 C C . ILE A 1 81 ? -6.499 14.385 17.130 1.00 90.75 81 ILE A C 1
ATOM 646 O O . ILE A 1 81 ? -5.484 14.576 16.457 1.00 90.75 81 ILE A O 1
ATOM 650 N N . ASN A 1 82 ? -6.560 13.470 18.095 1.00 91.31 82 ASN A N 1
ATOM 651 C CA . ASN A 1 82 ? -5.444 12.589 18.411 1.00 91.31 82 ASN A CA 1
ATOM 652 C C . ASN A 1 82 ? -5.351 11.452 17.382 1.00 91.31 82 ASN A C 1
ATOM 654 O O . ASN A 1 82 ? -6.157 10.523 17.379 1.00 91.31 82 ASN A O 1
ATOM 658 N N . ILE A 1 83 ? -4.334 11.503 16.519 1.00 92.81 83 ILE A N 1
ATOM 659 C CA . ILE A 1 83 ? -4.116 10.509 15.456 1.00 92.81 83 ILE A CA 1
ATOM 660 C C . ILE A 1 83 ? -3.900 9.086 15.989 1.00 92.81 83 ILE A C 1
ATOM 662 O O . ILE A 1 83 ? -4.190 8.123 15.279 1.00 92.81 83 ILE A O 1
ATOM 666 N N . SER A 1 84 ? -3.431 8.939 17.232 1.00 93.00 84 SER A N 1
ATOM 667 C CA . SER A 1 84 ? -3.198 7.633 17.857 1.00 93.00 84 SER A CA 1
ATOM 668 C C . SER A 1 84 ? -4.505 6.884 18.130 1.00 93.00 84 SER A C 1
ATOM 670 O O . SER A 1 84 ? -4.513 5.653 18.150 1.00 93.00 84 SER A O 1
ATOM 672 N N . GLU A 1 85 ? -5.630 7.595 18.273 1.00 92.75 85 GLU A N 1
ATOM 673 C CA . GLU A 1 85 ? -6.950 6.981 18.474 1.00 92.75 85 GLU A CA 1
ATOM 674 C C . GLU A 1 85 ? -7.367 6.118 17.281 1.00 92.75 85 GLU A C 1
ATOM 676 O O . GLU A 1 85 ? -8.022 5.087 17.451 1.00 92.75 85 GLU A O 1
ATOM 681 N N . PHE A 1 86 ? -6.907 6.474 16.076 1.00 94.12 86 PHE A N 1
ATOM 682 C CA . PHE A 1 86 ? -7.173 5.690 14.878 1.00 94.12 86 PHE A CA 1
ATOM 683 C C . PHE A 1 86 ? -6.510 4.309 14.906 1.00 94.12 86 PHE A C 1
ATOM 685 O O . PHE A 1 86 ? -6.919 3.451 14.131 1.00 94.12 86 PHE A O 1
ATOM 692 N N . PHE A 1 87 ? -5.525 4.069 15.773 1.00 94.62 87 PHE A N 1
ATOM 693 C CA . PHE A 1 87 ? -4.740 2.827 15.842 1.00 94.62 87 PHE A CA 1
ATOM 694 C C . PHE A 1 87 ? -4.985 2.046 17.140 1.00 94.62 87 PHE A C 1
ATOM 696 O O . PHE A 1 87 ? -4.117 1.324 17.641 1.00 94.62 87 PHE A O 1
ATOM 703 N N . THR A 1 88 ? -6.189 2.191 17.688 1.00 89.69 88 THR A N 1
ATOM 704 C CA . THR A 1 88 ? -6.650 1.463 18.871 1.00 89.69 88 THR A CA 1
ATOM 705 C C . THR A 1 88 ? -7.043 0.020 18.537 1.00 89.69 88 THR A C 1
ATOM 707 O O . THR A 1 88 ? -7.407 -0.310 17.407 1.00 89.69 88 THR A O 1
ATOM 710 N N . GLY A 1 89 ? -6.939 -0.865 19.534 1.00 89.12 89 GLY A N 1
ATOM 711 C CA . GLY A 1 89 ? -7.178 -2.300 19.367 1.00 89.12 89 GLY A CA 1
ATOM 712 C C . GLY A 1 89 ? -6.089 -3.014 18.560 1.00 89.12 89 GLY A C 1
ATOM 713 O O . GLY A 1 89 ? -5.097 -2.407 18.151 1.00 89.12 89 GLY A O 1
ATOM 714 N N . ASP A 1 90 ? -6.300 -4.312 18.334 1.00 89.50 90 ASP A N 1
ATOM 715 C CA . ASP A 1 90 ? -5.326 -5.211 17.691 1.00 89.50 90 ASP A CA 1
ATOM 716 C C . ASP A 1 90 ? -5.828 -5.816 16.371 1.00 89.50 90 ASP A C 1
ATOM 718 O O . ASP A 1 90 ? -5.140 -6.632 15.752 1.00 89.50 90 ASP A O 1
ATOM 722 N N . GLU A 1 91 ? -7.016 -5.413 15.912 1.00 91.94 91 GLU A N 1
ATOM 723 C CA . GLU A 1 91 ? -7.649 -5.911 14.681 1.00 91.94 91 GLU A CA 1
ATOM 724 C C . GLU A 1 91 ? -7.215 -5.132 13.427 1.00 91.94 91 GLU A C 1
ATOM 726 O O . GLU A 1 91 ? -7.984 -4.879 12.493 1.00 91.94 91 GLU A O 1
ATOM 731 N N . TRP A 1 92 ? -5.946 -4.733 13.414 1.00 94.62 92 TRP A N 1
ATOM 732 C CA . TRP A 1 92 ? -5.299 -4.101 12.280 1.00 94.62 92 TRP A CA 1
ATOM 733 C C . TRP A 1 92 ? -3.840 -4.543 12.163 1.00 94.62 92 TRP A C 1
ATOM 735 O O . TRP A 1 92 ? -3.202 -4.933 13.140 1.00 94.62 92 TRP A O 1
ATOM 745 N N . ARG A 1 93 ? -3.322 -4.526 10.938 1.00 95.50 93 ARG A N 1
ATOM 746 C CA . ARG A 1 93 ? -1.918 -4.779 10.610 1.00 95.50 93 ARG A CA 1
ATOM 747 C C . ARG A 1 93 ? -1.454 -3.797 9.557 1.00 95.50 93 ARG A C 1
ATOM 749 O O . ARG A 1 93 ? -2.264 -3.265 8.797 1.00 95.50 93 ARG A O 1
ATOM 756 N N . VAL A 1 94 ? -0.150 -3.618 9.473 1.00 96.56 94 VAL A N 1
ATOM 757 C CA . VAL A 1 94 ? 0.506 -2.874 8.402 1.00 96.56 94 VAL A CA 1
ATOM 758 C C . VAL A 1 94 ? 1.412 -3.777 7.581 1.00 96.56 94 VAL A C 1
ATOM 760 O O . VAL A 1 94 ? 1.811 -4.864 8.001 1.00 96.56 94 VAL A O 1
ATOM 763 N N . HIS A 1 95 ? 1.750 -3.318 6.378 1.00 96.69 95 HIS A N 1
ATOM 764 C CA . HIS A 1 95 ? 2.639 -4.058 5.501 1.00 96.69 95 HIS A CA 1
ATOM 765 C C . HIS A 1 95 ? 4.013 -4.295 6.171 1.00 96.69 95 HIS A C 1
ATOM 767 O O . HIS A 1 95 ? 4.755 -3.338 6.385 1.00 96.69 95 HIS A O 1
ATOM 773 N N . PRO A 1 96 ? 4.431 -5.554 6.417 1.00 94.44 96 PRO A N 1
ATOM 774 C CA . PRO A 1 96 ? 5.611 -5.856 7.239 1.00 94.44 96 PRO A CA 1
ATOM 775 C C . PRO A 1 96 ? 6.943 -5.500 6.567 1.00 94.44 96 PRO A C 1
ATOM 777 O O . PRO A 1 96 ? 7.971 -5.403 7.224 1.00 94.44 96 PRO A O 1
ATOM 780 N N . GLY A 1 97 ? 6.944 -5.366 5.240 1.00 94.38 97 GLY A N 1
ATOM 781 C CA . GLY A 1 97 ? 8.124 -4.977 4.464 1.00 94.38 97 GLY A CA 1
ATOM 782 C C . GLY A 1 97 ? 8.229 -3.479 4.180 1.00 94.38 97 GLY A C 1
ATOM 783 O O . GLY A 1 97 ? 9.056 -3.103 3.357 1.00 94.38 97 GLY A O 1
ATOM 784 N N . TRP A 1 98 ? 7.348 -2.644 4.739 1.00 95.81 98 TRP A N 1
ATOM 785 C CA . TRP A 1 98 ? 7.382 -1.193 4.535 1.00 95.81 98 TRP A CA 1
ATOM 786 C C . TRP A 1 98 ? 7.951 -0.504 5.769 1.00 95.81 98 TRP A C 1
ATOM 788 O O . TRP A 1 98 ? 7.727 -0.956 6.888 1.00 95.81 98 TRP A O 1
ATOM 798 N N . VAL A 1 99 ? 8.686 0.584 5.551 1.00 95.25 99 VAL A N 1
ATOM 799 C CA . VAL A 1 99 ? 9.263 1.403 6.619 1.00 95.25 99 VAL A CA 1
ATOM 800 C C . VAL A 1 99 ? 8.562 2.754 6.596 1.00 95.25 99 VAL A C 1
ATOM 802 O O . VAL A 1 99 ? 8.735 3.526 5.654 1.00 95.25 99 VAL A O 1
ATOM 805 N N . TYR A 1 100 ? 7.729 3.004 7.605 1.00 95.75 100 TYR A N 1
ATOM 806 C CA . TYR A 1 100 ? 7.025 4.280 7.771 1.00 95.75 100 TYR A CA 1
ATOM 807 C C . TYR A 1 100 ? 7.941 5.278 8.464 1.00 95.75 100 TYR A C 1
ATOM 809 O O . TYR A 1 100 ? 8.217 6.344 7.929 1.00 95.75 100 TYR A O 1
ATOM 817 N N . CYS A 1 101 ? 8.452 4.866 9.618 1.00 95.94 101 CYS A N 1
ATOM 818 C CA . CYS A 1 101 ? 9.468 5.533 10.406 1.00 95.94 101 CYS A CA 1
ATOM 819 C C . CYS A 1 101 ? 10.318 4.462 11.082 1.00 95.94 101 CYS A C 1
ATOM 821 O O . CYS A 1 101 ? 9.782 3.407 11.424 1.00 95.94 101 CYS A O 1
ATOM 823 N N . ARG A 1 102 ? 11.616 4.717 11.242 1.00 95.00 102 ARG A N 1
ATOM 824 C CA . ARG A 1 102 ? 12.552 3.794 11.887 1.00 95.00 102 ARG A CA 1
ATOM 825 C C . ARG A 1 102 ? 13.792 4.525 12.382 1.00 95.00 102 ARG A C 1
ATOM 827 O O . ARG A 1 102 ? 14.218 5.501 11.772 1.00 95.00 102 ARG A O 1
ATOM 834 N N . TYR A 1 103 ? 14.387 4.031 13.460 1.00 94.44 103 TYR A N 1
ATOM 835 C CA . TYR A 1 103 ? 15.685 4.503 13.936 1.00 94.44 103 TYR A CA 1
ATOM 836 C C . TYR A 1 103 ? 16.829 4.075 13.009 1.00 94.44 103 TYR A C 1
ATOM 838 O O . TYR A 1 103 ? 16.790 3.003 12.399 1.00 94.44 103 TYR A O 1
ATOM 846 N N . HIS A 1 104 ? 17.861 4.910 12.887 1.00 90.69 104 HIS A N 1
ATOM 847 C CA . HIS A 1 104 ? 19.070 4.546 12.147 1.00 90.69 104 HIS A CA 1
ATOM 848 C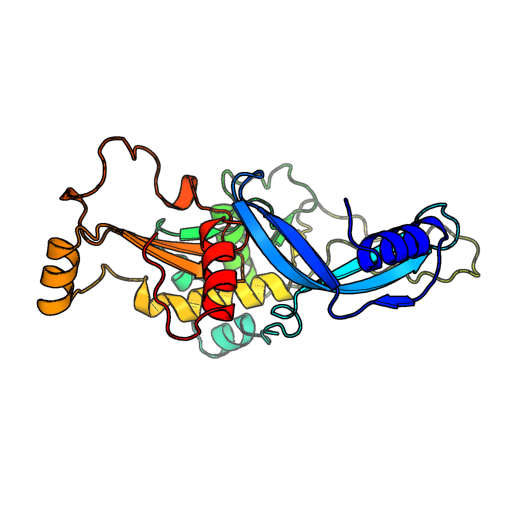 C . HIS A 1 104 ? 19.835 3.419 12.842 1.00 90.69 104 HIS A C 1
ATOM 850 O O . HIS A 1 104 ? 20.288 2.488 12.171 1.00 90.69 104 HIS A O 1
ATOM 856 N N . TYR A 1 105 ? 19.915 3.474 14.171 1.00 90.12 105 TYR A N 1
ATOM 857 C CA . TYR A 1 105 ? 20.488 2.426 15.003 1.00 90.12 105 TYR A CA 1
ATOM 858 C C . TYR A 1 105 ? 19.371 1.673 15.718 1.00 90.12 105 TYR A C 1
ATOM 860 O O . TYR A 1 105 ? 18.527 2.263 16.379 1.00 90.12 105 TYR A O 1
ATOM 868 N N . LEU A 1 106 ? 19.340 0.352 15.549 1.00 89.00 106 LEU A N 1
ATOM 869 C CA . LEU A 1 106 ? 18.302 -0.487 16.156 1.00 89.00 106 LEU A CA 1
ATOM 870 C C . LEU A 1 106 ? 18.641 -0.888 17.595 1.00 89.00 106 LEU A C 1
ATOM 872 O O . LEU A 1 106 ? 17.756 -1.308 18.333 1.00 89.00 106 LEU A O 1
ATOM 876 N N . GLU A 1 107 ? 19.905 -0.760 18.001 1.00 87.25 107 GLU A N 1
ATOM 877 C CA . GLU A 1 107 ? 20.359 -1.094 19.350 1.00 87.25 107 GLU A CA 1
ATOM 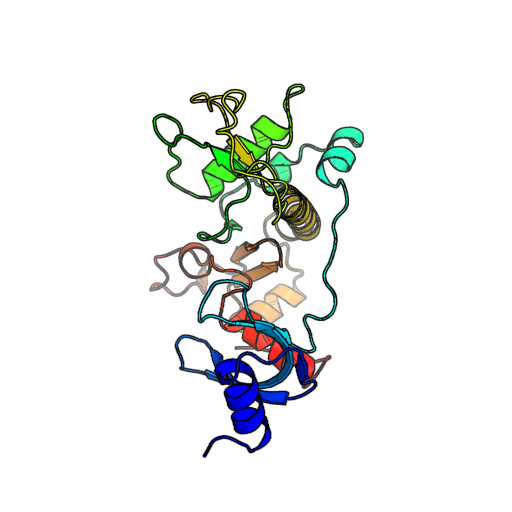878 C C . GLU A 1 107 ? 19.645 -0.198 20.374 1.00 87.25 107 GLU A C 1
ATOM 880 O O . GLU A 1 107 ? 19.834 1.011 20.390 1.00 87.25 107 GLU A O 1
ATOM 885 N N . GLY A 1 108 ? 18.787 -0.790 21.212 1.00 86.44 108 GLY A N 1
ATOM 886 C CA . GLY A 1 108 ? 17.971 -0.046 22.184 1.00 86.44 108 GLY A CA 1
ATOM 887 C C . GLY A 1 108 ? 16.629 0.476 21.650 1.00 86.44 108 GLY A C 1
ATOM 888 O O . GLY A 1 108 ? 15.815 0.954 22.439 1.00 86.44 108 GLY A O 1
ATOM 889 N N . HIS A 1 109 ? 16.355 0.305 20.354 1.00 90.00 109 HIS A N 1
ATOM 890 C CA . HIS A 1 109 ? 15.126 0.734 19.674 1.00 90.00 109 HIS A CA 1
ATOM 891 C C . HIS A 1 109 ? 14.442 -0.424 18.926 1.00 90.00 109 HIS A C 1
ATOM 893 O O . HIS A 1 109 ? 13.902 -0.256 17.830 1.00 90.00 109 HIS A O 1
ATOM 899 N N . GLU A 1 110 ? 14.495 -1.625 19.500 1.00 91.44 110 GLU A N 1
ATOM 900 C CA . GLU A 1 110 ? 13.874 -2.819 18.928 1.00 91.44 110 GLU A CA 1
ATOM 901 C C . GLU A 1 110 ? 12.369 -2.852 19.229 1.00 91.44 110 GLU A C 1
ATOM 903 O O . GLU A 1 110 ? 11.933 -2.580 20.348 1.00 91.44 110 GLU A O 1
ATOM 908 N N . PHE A 1 111 ? 11.579 -3.218 18.221 1.00 94.06 111 PHE A N 1
ATOM 909 C CA . PHE A 1 111 ? 10.136 -3.427 18.332 1.00 94.06 111 PHE A CA 1
ATOM 910 C C . PHE A 1 111 ? 9.809 -4.864 17.932 1.00 94.06 111 PHE A C 1
ATOM 912 O O . PHE A 1 111 ? 10.343 -5.360 16.934 1.00 94.06 111 PHE A O 1
ATOM 919 N N . ASP A 1 112 ? 8.902 -5.523 18.658 1.00 92.88 112 ASP A N 1
ATOM 920 C CA . ASP A 1 112 ? 8.524 -6.908 18.354 1.00 92.88 112 ASP A CA 1
ATOM 921 C C . ASP A 1 112 ? 7.681 -6.982 17.073 1.00 92.88 112 ASP A C 1
ATOM 923 O O . ASP A 1 112 ? 7.710 -7.977 16.336 1.00 92.88 112 ASP A O 1
ATOM 927 N N . THR A 1 113 ? 6.925 -5.915 16.784 1.00 93.88 113 THR A N 1
ATOM 928 C CA . THR A 1 113 ? 6.039 -5.833 15.620 1.00 93.88 113 THR A CA 1
ATOM 929 C C . THR A 1 113 ? 6.106 -4.480 14.897 1.00 93.88 113 THR A C 1
ATOM 931 O O . THR A 1 113 ? 6.330 -3.445 15.528 1.00 93.88 113 THR A O 1
ATOM 934 N N . PRO A 1 114 ? 5.845 -4.443 13.571 1.00 95.00 114 PRO A N 1
ATOM 935 C CA . PRO A 1 114 ? 5.696 -3.186 12.830 1.00 95.00 114 PRO A CA 1
ATOM 936 C C . PRO A 1 114 ? 4.599 -2.272 13.397 1.00 95.00 114 PRO A C 1
ATOM 938 O O . PRO A 1 114 ? 4.679 -1.051 13.295 1.00 95.00 114 PRO A O 1
ATOM 941 N N . GLU A 1 115 ? 3.554 -2.853 13.987 1.00 95.69 115 GLU A N 1
ATOM 942 C CA . GLU A 1 115 ? 2.450 -2.115 14.596 1.00 95.69 115 GLU A CA 1
ATOM 943 C C . GLU A 1 115 ? 2.888 -1.347 15.852 1.00 95.69 115 GLU A C 1
ATOM 945 O O . GLU A 1 115 ? 2.453 -0.214 16.059 1.00 95.69 115 GLU A O 1
ATOM 950 N N . GLU A 1 116 ? 3.766 -1.925 16.673 1.00 95.44 116 GLU A N 1
ATOM 951 C CA . GLU A 1 116 ? 4.355 -1.248 17.835 1.00 95.44 116 GLU A CA 1
ATOM 952 C C . GLU A 1 116 ? 5.301 -0.118 17.426 1.00 95.44 116 GLU A C 1
ATOM 954 O O . GLU A 1 116 ? 5.200 0.974 17.987 1.00 95.44 116 GLU A O 1
ATOM 959 N N . GLU A 1 117 ? 6.140 -0.340 16.407 1.00 95.94 117 GLU A N 1
ATOM 960 C CA . GLU A 1 117 ? 7.003 0.699 15.824 1.00 95.94 117 GLU A CA 1
ATOM 961 C C . GLU A 1 117 ? 6.153 1.897 15.362 1.00 95.94 117 GLU A C 1
ATOM 963 O O . GLU A 1 117 ? 6.428 3.047 15.705 1.00 95.94 117 GLU A O 1
ATOM 968 N N . ILE A 1 118 ? 5.038 1.639 14.669 1.00 96.31 118 ILE A N 1
ATOM 969 C CA . ILE A 1 118 ? 4.109 2.695 14.247 1.00 96.31 118 ILE A CA 1
ATOM 970 C C . ILE A 1 118 ? 3.473 3.406 15.438 1.00 96.31 118 ILE A C 1
ATOM 972 O O . ILE A 1 118 ? 3.435 4.634 15.441 1.00 96.31 118 ILE A O 1
ATOM 976 N N . ARG A 1 119 ? 2.979 2.680 16.449 1.00 95.94 119 ARG A N 1
ATOM 977 C CA . ARG A 1 119 ? 2.385 3.305 17.646 1.00 95.94 119 ARG A CA 1
ATOM 978 C C . ARG A 1 119 ? 3.388 4.221 18.350 1.00 95.94 119 ARG A C 1
ATOM 980 O O . ARG A 1 119 ? 3.016 5.325 18.746 1.00 95.94 119 ARG A O 1
ATOM 987 N N . PHE A 1 120 ? 4.649 3.805 18.449 1.00 95.44 120 PHE A N 1
ATOM 988 C CA . PHE A 1 120 ? 5.717 4.631 19.003 1.00 95.44 120 PHE A CA 1
ATOM 989 C C . PHE A 1 120 ? 5.925 5.914 18.191 1.00 95.44 120 PHE A C 1
ATOM 991 O O . PHE A 1 120 ? 5.908 7.013 18.747 1.00 95.44 120 PHE A O 1
ATOM 998 N N . PHE A 1 121 ? 6.059 5.803 16.867 1.00 95.75 121 PHE A N 1
ATOM 999 C CA . PHE A 1 121 ? 6.274 6.978 16.023 1.00 95.75 121 PHE A CA 1
ATOM 1000 C C . PHE A 1 121 ? 5.044 7.883 15.919 1.00 95.75 121 PHE A C 1
ATOM 1002 O O . PHE A 1 121 ? 5.214 9.087 15.782 1.00 95.75 121 PHE A O 1
ATOM 1009 N N . LEU A 1 122 ? 3.821 7.361 16.048 1.00 94.75 122 LEU A N 1
ATOM 1010 C CA . LEU A 1 122 ? 2.605 8.177 16.163 1.00 94.75 122 LEU A CA 1
ATOM 1011 C C . LEU A 1 122 ? 2.599 9.016 17.444 1.00 94.75 122 LEU A C 1
ATOM 1013 O O . LEU A 1 122 ? 2.202 10.178 17.406 1.00 94.75 122 LEU A O 1
ATOM 1017 N N . TRP A 1 123 ? 3.079 8.459 18.558 1.00 92.62 123 TRP A N 1
ATOM 1018 C CA . TRP A 1 123 ? 3.273 9.219 19.792 1.00 92.62 123 TRP A CA 1
ATOM 1019 C C . TRP A 1 123 ? 4.387 10.268 19.652 1.00 92.62 123 TRP A C 1
ATOM 1021 O O . TRP A 1 123 ? 4.202 11.409 20.077 1.00 92.62 123 TRP A O 1
ATOM 1031 N N . LYS A 1 124 ? 5.514 9.914 19.014 1.00 92.50 124 LYS A N 1
ATOM 1032 C CA . LYS A 1 124 ? 6.634 10.838 18.751 1.00 92.50 124 LYS A CA 1
ATOM 1033 C C . LYS A 1 124 ? 6.217 11.982 17.819 1.00 92.50 124 LYS A C 1
ATOM 1035 O O . LYS A 1 124 ? 6.585 13.126 18.045 1.00 92.50 124 LYS A O 1
ATOM 1040 N N . LEU A 1 125 ? 5.376 11.687 16.828 1.00 91.19 125 LEU A N 1
ATOM 1041 C CA . LEU A 1 125 ? 4.754 12.656 15.924 1.00 91.19 125 LEU A CA 1
ATOM 1042 C C . LEU A 1 125 ? 3.871 13.677 16.641 1.00 91.19 125 LEU A C 1
ATOM 1044 O O . LEU A 1 125 ? 3.685 14.772 16.123 1.00 91.19 125 LEU A O 1
ATOM 1048 N N . ASP A 1 126 ? 3.290 13.338 17.789 1.00 86.75 126 ASP A N 1
ATOM 1049 C CA . ASP A 1 126 ? 2.467 14.272 18.563 1.00 86.75 126 ASP A CA 1
ATOM 1050 C C . ASP A 1 126 ? 3.314 15.227 19.424 1.00 86.75 126 ASP A C 1
ATOM 1052 O O . ASP A 1 126 ? 2.819 16.252 19.891 1.00 86.75 126 ASP A O 1
ATOM 1056 N N . GLN A 1 127 ? 4.610 14.936 19.596 1.00 88.38 127 GLN A N 1
ATOM 1057 C CA . GLN A 1 127 ? 5.516 15.779 20.369 1.00 88.38 127 GLN A CA 1
ATOM 1058 C C . GLN A 1 127 ? 5.862 17.086 19.623 1.00 88.38 127 GLN A C 1
ATOM 1060 O O . GLN A 1 127 ? 5.915 17.122 18.388 1.00 88.38 127 GLN A O 1
ATOM 1065 N N . PRO A 1 128 ? 6.087 18.195 20.356 1.00 84.00 128 PRO A N 1
ATOM 1066 C CA . PRO A 1 128 ? 6.338 19.510 19.762 1.00 84.00 128 PRO A CA 1
ATOM 1067 C C . PRO A 1 128 ? 7.690 19.628 19.039 1.00 84.00 128 PRO A C 1
ATOM 1069 O O . PRO A 1 128 ? 7.867 20.549 18.246 1.00 84.00 128 PRO A O 1
ATOM 1072 N N . ASP A 1 129 ? 8.631 18.729 19.314 1.00 86.81 129 ASP A N 1
ATOM 1073 C CA . ASP A 1 129 ? 9.977 18.649 18.736 1.00 86.81 129 ASP A CA 1
ATOM 1074 C C . ASP A 1 129 ? 10.056 17.736 17.500 1.00 86.81 129 ASP A C 1
ATOM 1076 O O . ASP A 1 129 ? 11.146 17.440 17.015 1.00 86.81 129 ASP A O 1
ATOM 1080 N N . TRP A 1 130 ? 8.911 17.295 16.971 1.00 89.75 130 TRP A N 1
ATOM 1081 C CA . TRP A 1 130 ? 8.868 16.452 15.782 1.00 89.75 130 TRP A CA 1
ATOM 1082 C C . TRP A 1 130 ? 9.477 17.129 14.543 1.00 89.75 130 TRP A C 1
ATOM 1084 O O . TRP A 1 130 ? 9.051 18.217 14.141 1.00 89.75 130 TRP A O 1
ATOM 1094 N N . GLU A 1 131 ? 10.363 16.408 13.853 1.00 90.81 131 GLU A N 1
ATOM 1095 C CA . GLU A 1 131 ? 10.929 16.798 12.563 1.00 90.81 131 GLU A CA 1
ATOM 1096 C C . GLU A 1 131 ? 10.903 15.617 11.582 1.00 90.81 131 GLU A C 1
ATOM 1098 O O . GLU A 1 131 ? 11.093 14.461 11.956 1.00 90.81 131 GLU A O 1
ATOM 1103 N N . TRP A 1 132 ? 10.649 15.904 10.303 1.00 91.62 132 TRP A N 1
ATOM 1104 C CA . TRP A 1 132 ? 10.764 14.898 9.249 1.00 91.62 132 TRP A CA 1
ATOM 1105 C C . TRP A 1 132 ? 12.221 14.767 8.818 1.00 91.62 132 TRP A C 1
ATOM 1107 O O . TRP A 1 132 ? 12.824 15.736 8.364 1.00 91.62 132 TRP A O 1
ATOM 1117 N N . SER A 1 133 ? 12.752 13.555 8.903 1.00 91.06 133 SER A N 1
ATOM 1118 C CA . SER A 1 133 ? 14.115 13.217 8.506 1.00 91.06 133 SER A CA 1
ATOM 1119 C C . SER A 1 133 ? 14.118 12.136 7.427 1.00 91.06 133 SER A C 1
ATOM 1121 O O . SER A 1 133 ? 13.419 11.124 7.525 1.00 91.06 133 SER A O 1
ATOM 1123 N N . ASP A 1 134 ? 14.922 12.341 6.387 1.00 87.06 134 ASP A N 1
ATOM 1124 C CA . ASP A 1 134 ? 15.104 11.366 5.314 1.00 87.06 134 ASP A CA 1
ATOM 1125 C C . ASP A 1 134 ? 16.193 10.349 5.666 1.00 87.06 134 ASP A C 1
ATOM 1127 O O . ASP A 1 134 ? 17.189 10.671 6.312 1.00 87.06 134 ASP A O 1
ATOM 1131 N N . GLN A 1 135 ? 16.047 9.118 5.166 1.00 85.06 135 GLN A N 1
ATOM 1132 C CA . GLN A 1 135 ? 17.034 8.053 5.385 1.00 85.06 135 GLN A CA 1
ATOM 1133 C C . GLN A 1 135 ? 18.408 8.401 4.798 1.00 85.06 135 GLN A C 1
ATOM 1135 O O . GLN A 1 135 ? 19.446 7.978 5.307 1.00 85.06 135 GLN A O 1
ATOM 1140 N N . TYR A 1 136 ? 18.406 9.141 3.691 1.00 78.56 136 TYR A N 1
ATOM 1141 C CA . TYR A 1 136 ? 19.602 9.532 2.972 1.00 78.56 136 TYR A CA 1
ATOM 1142 C C . TYR A 1 136 ? 19.539 11.022 2.681 1.00 78.56 136 TYR A C 1
ATOM 1144 O O . TYR A 1 136 ? 18.561 11.521 2.131 1.00 78.56 136 TYR A O 1
ATOM 1152 N N . THR A 1 137 ? 20.628 11.721 2.983 1.00 69.81 137 THR A N 1
ATOM 1153 C CA . THR A 1 137 ? 20.850 13.079 2.491 1.00 69.81 137 THR A CA 1
ATOM 1154 C C . THR A 1 137 ? 20.898 13.049 0.966 1.00 69.81 137 THR A C 1
ATOM 1156 O O . THR A 1 137 ? 21.659 12.259 0.400 1.00 69.81 137 THR A O 1
ATOM 1159 N N . ALA A 1 138 ? 20.116 13.897 0.298 1.00 62.12 138 ALA A N 1
ATOM 1160 C CA . ALA A 1 138 ? 20.191 14.038 -1.150 1.00 62.12 138 ALA A CA 1
ATOM 1161 C C . ALA A 1 138 ? 21.619 14.444 -1.548 1.00 62.12 138 ALA A C 1
ATOM 1163 O O . ALA A 1 138 ? 22.077 15.536 -1.219 1.00 62.12 138 ALA A O 1
ATOM 1164 N N . TYR A 1 139 ? 22.338 13.553 -2.228 1.00 58.41 139 TYR A N 1
ATOM 1165 C CA . TYR A 1 139 ? 23.624 13.902 -2.814 1.00 58.41 139 TYR A CA 1
ATOM 1166 C C . TYR A 1 139 ? 23.370 14.661 -4.111 1.00 58.41 139 TYR A C 1
ATOM 1168 O O . TYR A 1 139 ? 22.629 14.187 -4.977 1.00 58.41 139 TYR A O 1
ATOM 1176 N N . ASN A 1 140 ? 24.011 15.816 -4.272 1.00 56.47 140 ASN A N 1
ATOM 1177 C CA . ASN A 1 140 ? 24.127 16.427 -5.588 1.00 56.47 140 ASN A CA 1
ATOM 1178 C C . ASN A 1 140 ? 25.059 15.552 -6.426 1.00 56.47 140 ASN A C 1
ATOM 1180 O O . ASN A 1 140 ? 26.268 15.551 -6.224 1.00 56.47 140 ASN A O 1
ATOM 1184 N N . ILE A 1 141 ? 24.491 14.788 -7.357 1.00 50.84 141 ILE A N 1
ATOM 1185 C CA . ILE A 1 141 ? 25.268 14.031 -8.337 1.00 50.84 141 ILE A CA 1
ATOM 1186 C C . ILE A 1 141 ? 25.733 15.028 -9.409 1.00 50.84 141 ILE A C 1
ATOM 1188 O O . ILE A 1 141 ? 25.071 15.200 -10.433 1.00 50.84 141 ILE A O 1
ATOM 1192 N N . SER A 1 142 ? 26.839 15.738 -9.163 1.00 54.41 142 SER A N 1
ATOM 1193 C CA . SER A 1 142 ? 27.571 16.446 -10.216 1.00 54.41 142 SER A CA 1
ATOM 1194 C C . SER A 1 142 ? 28.537 15.453 -10.872 1.00 54.41 142 SER A C 1
ATOM 1196 O O . SER A 1 142 ? 29.452 14.932 -10.249 1.00 54.41 142 SER A O 1
ATOM 1198 N N . PHE A 1 143 ? 28.333 15.157 -12.157 1.00 56.72 143 PHE A N 1
ATOM 1199 C CA . PHE A 1 143 ? 29.194 14.240 -12.925 1.00 56.72 143 PHE A CA 1
ATOM 1200 C C . PHE A 1 143 ? 30.570 14.844 -13.284 1.00 56.72 143 PHE A C 1
ATOM 1202 O O . PHE A 1 143 ? 31.332 14.228 -14.028 1.00 56.72 143 PHE A O 1
ATOM 1209 N N . GLU A 1 144 ? 30.884 16.048 -12.793 1.00 54.88 144 GLU A N 1
ATOM 1210 C CA . GLU A 1 144 ? 32.049 16.840 -13.211 1.00 54.88 144 GLU A CA 1
ATOM 1211 C C . GLU A 1 144 ? 33.030 17.197 -12.081 1.00 54.88 144 GLU A C 1
ATOM 1213 O O . GLU A 1 144 ? 34.085 17.757 -12.373 1.00 54.88 144 GLU A O 1
ATOM 1218 N N . GLU A 1 145 ? 32.766 16.850 -10.818 1.00 49.75 145 GLU A N 1
ATOM 1219 C CA . GLU A 1 145 ? 33.643 17.250 -9.708 1.00 49.75 145 GLU A CA 1
ATOM 1220 C C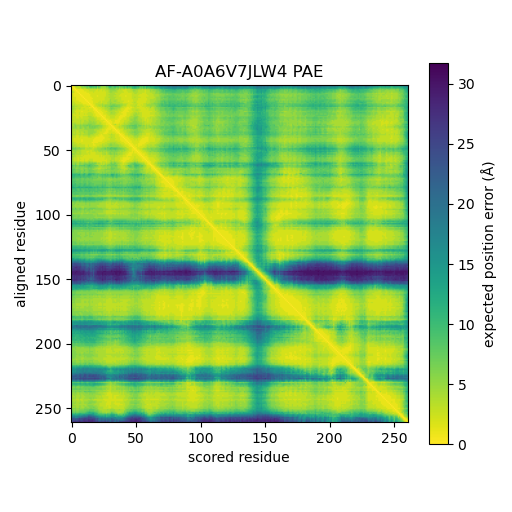 . GLU A 1 145 ? 34.330 16.053 -9.047 1.00 49.75 145 GLU A C 1
ATOM 1222 O O . GLU A 1 145 ? 33.727 15.016 -8.778 1.00 49.75 145 GLU A O 1
ATOM 1227 N N . GLN A 1 146 ? 35.640 16.200 -8.821 1.00 52.75 146 GLN A N 1
ATOM 1228 C CA . GLN A 1 146 ? 36.431 15.280 -8.010 1.00 52.75 146 GLN A CA 1
ATOM 1229 C C . GLN A 1 146 ? 35.772 15.177 -6.631 1.00 52.75 146 GLN A C 1
ATOM 1231 O O . GLN A 1 146 ? 35.592 16.197 -5.973 1.00 52.75 146 GLN A O 1
ATOM 1236 N N . GLU A 1 147 ? 35.406 13.960 -6.220 1.00 53.94 147 GLU A N 1
ATOM 1237 C CA . GLU A 1 147 ? 34.828 13.671 -4.905 1.00 53.94 147 GLU A CA 1
ATOM 1238 C C . GLU A 1 147 ? 35.814 14.080 -3.796 1.00 53.94 147 GLU A C 1
ATOM 1240 O O . GLU A 1 147 ? 36.653 13.289 -3.358 1.00 53.94 147 GLU A O 1
ATOM 1245 N N . GLU A 1 148 ? 35.740 15.327 -3.333 1.00 56.59 148 GLU A N 1
ATOM 1246 C CA . GLU A 1 148 ? 36.269 15.672 -2.021 1.00 56.59 148 GLU A CA 1
ATOM 1247 C C . GLU A 1 148 ? 35.367 14.996 -0.976 1.00 56.59 148 GLU A C 1
ATOM 1249 O O . GLU A 1 148 ? 34.143 15.157 -1.026 1.00 56.59 148 GLU A O 1
ATOM 1254 N N . PRO A 1 149 ? 35.920 14.200 -0.043 1.00 53.78 149 PRO A N 1
ATOM 1255 C CA . PRO A 1 149 ? 35.118 13.603 1.011 1.00 53.78 149 PRO A CA 1
ATOM 1256 C C . PRO A 1 149 ? 34.502 14.722 1.854 1.00 53.78 149 PRO A C 1
ATOM 1258 O O . PRO A 1 149 ? 35.217 15.501 2.485 1.00 53.78 149 PRO A O 1
ATOM 1261 N N . ASP A 1 150 ? 33.171 14.794 1.860 1.00 58.22 150 ASP A N 1
ATOM 1262 C CA . ASP A 1 150 ? 32.430 15.750 2.675 1.00 58.22 150 ASP A CA 1
ATOM 1263 C C . ASP A 1 150 ? 32.563 15.389 4.164 1.00 58.22 150 ASP A C 1
ATOM 1265 O O . ASP A 1 150 ? 31.779 14.629 4.741 1.00 58.22 150 ASP A O 1
ATOM 1269 N N . CYS A 1 151 ? 33.609 15.927 4.789 1.00 59.09 151 CYS A N 1
ATOM 1270 C CA . CYS A 1 151 ? 33.897 15.793 6.214 1.00 59.09 151 CYS A CA 1
ATOM 1271 C C . CYS A 1 151 ? 32.893 16.544 7.113 1.00 59.09 151 CYS A C 1
ATOM 1273 O O . CYS A 1 151 ? 33.021 16.460 8.333 1.00 59.09 151 CYS A O 1
ATOM 1275 N N . PHE A 1 152 ? 31.912 17.272 6.556 1.00 57.12 152 PHE A N 1
ATOM 1276 C CA . PHE A 1 152 ? 30.850 17.951 7.316 1.00 57.12 152 PHE A CA 1
ATOM 1277 C C . PHE A 1 152 ? 29.594 17.101 7.492 1.00 57.12 152 PHE A C 1
ATOM 1279 O O . PHE A 1 152 ? 28.582 17.575 8.015 1.00 57.12 152 PHE A O 1
ATOM 1286 N N . ARG A 1 153 ? 29.642 15.833 7.083 1.00 64.56 153 ARG A N 1
ATOM 1287 C CA . ARG A 1 153 ? 28.514 14.932 7.242 1.00 64.56 153 ARG A CA 1
ATOM 1288 C C . ARG A 1 153 ? 28.177 14.750 8.722 1.00 64.56 153 ARG A C 1
ATOM 1290 O O . ARG A 1 153 ? 29.004 14.261 9.491 1.00 64.56 153 ARG A O 1
ATOM 1297 N N . ARG A 1 154 ? 26.957 15.139 9.112 1.00 69.06 154 ARG A N 1
ATOM 1298 C CA . ARG A 1 154 ? 26.439 14.918 10.469 1.00 69.06 154 ARG A CA 1
ATOM 1299 C C . ARG A 1 154 ? 26.571 13.432 10.800 1.00 69.06 154 ARG A C 1
ATOM 1301 O O . ARG A 1 154 ? 26.080 12.583 10.056 1.00 69.06 154 ARG A O 1
ATOM 1308 N N . VAL A 1 155 ? 27.266 13.137 11.894 1.00 77.69 155 VAL A N 1
ATOM 1309 C CA . VAL A 1 155 ? 27.318 11.786 12.450 1.00 77.69 155 VAL A CA 1
ATOM 1310 C C . VAL A 1 155 ? 25.944 11.507 13.038 1.00 77.69 155 VAL A C 1
ATOM 1312 O O . VAL A 1 155 ? 25.444 12.317 13.815 1.00 77.69 155 VAL A O 1
ATOM 1315 N N . LEU A 1 156 ? 25.333 10.405 12.611 1.00 82.81 156 LEU A N 1
ATOM 1316 C CA . LEU A 1 156 ? 24.049 9.975 13.145 1.00 82.81 156 LEU A CA 1
ATOM 1317 C C . LEU A 1 156 ? 24.237 9.565 14.607 1.00 82.81 156 LEU A C 1
ATOM 1319 O O . LEU A 1 156 ? 25.156 8.796 14.907 1.00 82.81 156 LEU A O 1
ATOM 1323 N N . GLU A 1 157 ? 23.369 10.068 15.472 1.00 85.50 157 GLU A N 1
ATOM 1324 C CA . GLU A 1 157 ? 23.267 9.716 16.889 1.00 85.50 157 GLU A CA 1
ATOM 1325 C C . GLU A 1 157 ? 22.303 8.536 17.090 1.00 85.50 157 GLU A C 1
ATOM 1327 O O . GLU A 1 157 ? 21.504 8.223 16.207 1.00 85.50 157 GLU A O 1
ATOM 1332 N N . ASP A 1 158 ? 22.357 7.889 18.257 1.00 85.94 158 ASP A N 1
ATOM 1333 C CA . ASP A 1 158 ? 21.543 6.701 18.565 1.00 85.94 158 ASP A CA 1
ATOM 1334 C C . ASP A 1 158 ? 20.033 6.975 18.411 1.00 85.94 158 ASP A C 1
ATOM 1336 O O . ASP A 1 158 ? 19.297 6.158 17.862 1.00 85.94 158 ASP A O 1
ATOM 1340 N N . GLU A 1 159 ? 19.597 8.180 18.790 1.00 88.62 159 GLU A N 1
ATOM 1341 C CA . GLU A 1 159 ? 18.200 8.621 18.714 1.00 88.62 159 GLU A CA 1
ATOM 1342 C C . GLU A 1 159 ? 17.791 9.182 17.340 1.00 88.62 159 GLU A C 1
ATOM 1344 O O . GLU A 1 159 ? 16.635 9.594 17.164 1.00 88.62 159 GLU A O 1
ATOM 1349 N N . ASP A 1 160 ? 18.702 9.222 16.360 1.00 90.69 160 ASP A N 1
ATOM 1350 C CA . ASP A 1 160 ? 18.373 9.682 15.015 1.00 90.69 160 ASP A CA 1
ATOM 1351 C C . ASP A 1 160 ? 17.508 8.636 14.298 1.00 90.69 160 ASP A C 1
ATOM 1353 O O . ASP A 1 160 ? 17.805 7.439 14.225 1.00 90.69 160 ASP A O 1
ATOM 1357 N N . TYR A 1 161 ? 16.414 9.110 13.712 1.00 93.62 161 TYR A N 1
ATOM 1358 C CA . TYR A 1 161 ? 15.448 8.310 12.969 1.00 93.62 161 TYR A CA 1
ATOM 1359 C C . TYR A 1 161 ? 15.260 8.871 11.567 1.00 93.62 161 TYR A C 1
ATOM 1361 O O . TYR A 1 161 ? 15.692 9.982 11.273 1.00 93.62 161 TYR A O 1
ATOM 1369 N N . TYR A 1 162 ? 14.588 8.108 10.713 1.00 94.50 162 TYR A N 1
ATOM 1370 C CA . TYR A 1 162 ? 14.126 8.539 9.403 1.00 94.50 162 TYR A CA 1
ATOM 1371 C C . TYR A 1 162 ? 12.689 8.090 9.169 1.00 94.50 162 TYR A C 1
ATOM 1373 O O . TYR A 1 162 ? 12.254 7.051 9.669 1.00 94.50 162 TYR A O 1
ATOM 1381 N N . CYS A 1 163 ? 11.955 8.864 8.378 1.00 95.44 163 CYS A N 1
ATOM 1382 C CA . CYS A 1 163 ? 10.550 8.636 8.093 1.00 95.44 163 CYS A CA 1
ATOM 1383 C C . CYS A 1 163 ? 10.218 8.902 6.634 1.00 95.44 163 CYS A C 1
ATOM 1385 O O . CYS A 1 163 ? 10.562 9.935 6.070 1.00 95.44 163 CYS A O 1
ATOM 1387 N N . ASN A 1 164 ? 9.429 8.014 6.040 1.00 94.88 164 ASN A N 1
ATOM 1388 C CA . ASN A 1 164 ? 8.779 8.298 4.776 1.00 94.88 164 ASN A CA 1
ATOM 1389 C C . ASN A 1 164 ? 7.527 9.148 5.035 1.00 94.88 164 ASN A C 1
ATOM 1391 O O . ASN A 1 164 ? 6.462 8.626 5.382 1.00 94.88 164 ASN A O 1
ATOM 1395 N N . GLN A 1 165 ? 7.659 10.463 4.852 1.00 94.12 165 GLN A N 1
ATOM 1396 C CA . GLN A 1 165 ? 6.577 11.413 5.102 1.00 94.12 165 GLN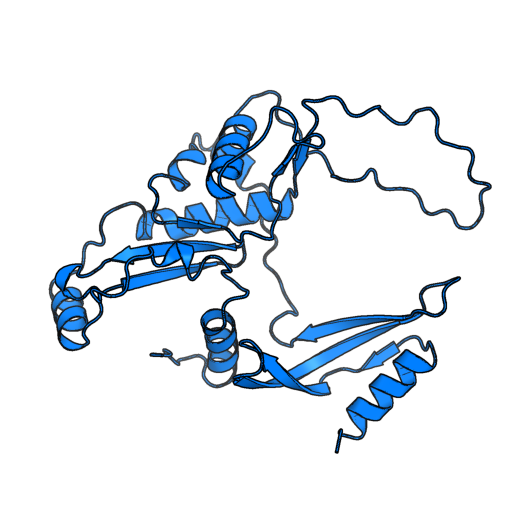 A CA 1
ATOM 1397 C C . GLN A 1 165 ? 5.318 11.090 4.291 1.00 94.12 165 GLN A C 1
ATOM 1399 O O . GLN A 1 165 ? 4.231 11.027 4.859 1.00 94.12 165 GLN A O 1
ATOM 1404 N N . GLU A 1 166 ? 5.430 10.864 2.979 1.00 93.94 166 GLU A N 1
ATOM 1405 C CA . GLU A 1 166 ? 4.256 10.613 2.130 1.00 93.94 166 GLU A CA 1
ATOM 1406 C C . GLU A 1 166 ? 3.517 9.336 2.549 1.00 93.94 166 GLU A C 1
ATOM 1408 O O . GLU A 1 166 ? 2.284 9.318 2.604 1.00 93.94 166 GLU A O 1
ATOM 1413 N N . LEU A 1 167 ? 4.263 8.290 2.911 1.00 95.50 167 LEU A N 1
ATOM 1414 C CA . LEU A 1 167 ? 3.695 7.028 3.366 1.00 95.50 167 LEU A CA 1
ATOM 1415 C C . LEU A 1 167 ? 2.997 7.166 4.724 1.00 95.50 167 LEU A C 1
ATOM 1417 O O . LEU A 1 167 ? 1.885 6.664 4.893 1.00 95.50 167 LEU A O 1
ATOM 1421 N N . MET A 1 168 ? 3.614 7.871 5.675 1.00 95.69 168 MET A N 1
ATOM 1422 C CA . MET A 1 168 ? 3.037 8.090 7.004 1.00 95.69 168 MET A CA 1
ATOM 1423 C C . MET A 1 168 ? 1.771 8.958 6.937 1.00 95.69 168 MET A C 1
ATOM 1425 O O . MET A 1 168 ? 0.774 8.669 7.599 1.00 95.69 168 MET A O 1
ATOM 1429 N N . GLN A 1 169 ? 1.761 9.979 6.075 1.00 95.69 169 GLN A N 1
ATOM 1430 C CA . GLN A 1 169 ? 0.571 10.798 5.816 1.00 95.69 169 GLN A CA 1
ATOM 1431 C C . GLN A 1 169 ? -0.561 9.968 5.195 1.00 95.69 169 GLN A C 1
ATOM 1433 O O . GLN A 1 169 ? -1.711 10.071 5.628 1.00 95.69 169 GLN A O 1
ATOM 1438 N N . LEU A 1 170 ? -0.245 9.115 4.213 1.00 96.62 170 LEU A N 1
ATOM 1439 C CA . LEU A 1 170 ? -1.220 8.217 3.587 1.00 96.62 170 LEU A CA 1
ATOM 1440 C C . LEU A 1 170 ? -1.783 7.198 4.589 1.00 96.62 170 LEU A C 1
ATOM 1442 O O . LEU A 1 170 ? -2.980 6.919 4.559 1.00 96.62 170 LEU A O 1
ATOM 1446 N N . LEU A 1 171 ? -0.954 6.688 5.504 1.00 96.94 171 LEU A N 1
ATOM 1447 C CA . LEU A 1 171 ? -1.388 5.784 6.570 1.00 96.94 171 LEU A CA 1
ATOM 1448 C C . LEU A 1 171 ? -2.416 6.438 7.494 1.00 96.94 171 LEU A C 1
ATOM 1450 O O . LEU A 1 171 ? -3.469 5.855 7.741 1.00 96.94 171 LEU A O 1
ATOM 1454 N N . VAL A 1 172 ? -2.147 7.654 7.973 1.00 96.31 172 VAL A N 1
ATOM 1455 C CA . VAL A 1 172 ? -3.080 8.384 8.848 1.00 96.31 172 VAL A CA 1
ATOM 1456 C C . VAL A 1 172 ? -4.374 8.728 8.109 1.00 96.31 172 VAL A C 1
ATOM 1458 O O . VAL A 1 172 ? -5.460 8.593 8.673 1.00 96.31 172 VAL A O 1
ATOM 1461 N N . PHE A 1 173 ? -4.280 9.104 6.832 1.00 96.12 173 PHE A N 1
ATOM 1462 C CA . PHE A 1 173 ? -5.446 9.348 5.984 1.00 96.12 173 PHE A CA 1
ATOM 1463 C C . PHE A 1 173 ? -6.336 8.105 5.843 1.00 96.12 173 PHE A C 1
ATOM 1465 O O . PHE A 1 173 ? -7.541 8.177 6.091 1.00 96.12 173 PHE A O 1
ATOM 1472 N N . ASP A 1 174 ? -5.749 6.955 5.506 1.00 96.44 174 ASP A N 1
ATOM 1473 C CA . ASP A 1 174 ? -6.475 5.688 5.377 1.00 96.44 174 ASP A CA 1
ATOM 1474 C C . ASP A 1 174 ? -7.052 5.219 6.722 1.00 96.44 174 ASP A C 1
ATOM 1476 O O . ASP A 1 174 ? -8.184 4.729 6.793 1.00 96.44 174 ASP A O 1
ATOM 1480 N N . ALA A 1 175 ? -6.293 5.389 7.807 1.00 96.25 175 ALA A N 1
ATOM 1481 C CA . ALA A 1 175 ? -6.710 5.021 9.154 1.00 96.25 175 ALA A CA 1
ATOM 1482 C C . ALA A 1 175 ? -7.937 5.819 9.600 1.00 96.25 175 ALA A C 1
ATOM 1484 O O . ALA A 1 175 ? -8.882 5.229 10.128 1.00 96.25 175 ALA A O 1
ATOM 1485 N N . LYS A 1 176 ? -7.954 7.126 9.315 1.00 94.81 176 LYS A N 1
ATOM 1486 C CA . LYS A 1 176 ? -9.095 8.016 9.541 1.00 94.81 176 LYS A CA 1
ATOM 1487 C C . LYS A 1 176 ? -10.290 7.644 8.666 1.00 94.81 176 LYS A C 1
ATOM 1489 O O . LYS A 1 176 ? -11.394 7.502 9.178 1.00 94.81 176 LYS A O 1
ATOM 1494 N N . ALA A 1 177 ? -10.076 7.417 7.368 1.00 94.62 177 ALA A N 1
ATOM 1495 C CA . ALA A 1 177 ? -11.144 7.051 6.433 1.00 94.62 177 ALA A CA 1
ATOM 1496 C C . ALA A 1 177 ? -11.831 5.723 6.800 1.00 94.62 177 ALA A C 1
ATOM 1498 O O . ALA A 1 177 ? -13.021 5.540 6.551 1.00 94.62 177 ALA A O 1
ATOM 1499 N N . THR A 1 178 ? -11.088 4.797 7.406 1.00 94.81 178 THR A N 1
ATOM 1500 C CA . THR A 1 178 ? -11.602 3.493 7.844 1.00 94.81 178 THR A CA 1
ATOM 1501 C C . THR A 1 178 ? -11.977 3.455 9.328 1.00 94.81 178 THR A C 1
ATOM 1503 O O . THR A 1 178 ? -12.425 2.411 9.801 1.00 94.81 178 THR A O 1
ATOM 1506 N N . TYR A 1 179 ? -11.800 4.549 10.079 1.00 93.12 179 TYR A N 1
ATOM 1507 C CA . TYR A 1 179 ? -11.990 4.572 11.532 1.00 93.12 179 TYR A CA 1
ATOM 1508 C C . TYR A 1 179 ? -13.445 4.351 11.924 1.00 93.12 179 TYR A C 1
ATOM 1510 O O . TYR A 1 179 ? -13.739 3.364 12.585 1.00 93.12 179 TYR A O 1
ATOM 1518 N N . ASP A 1 180 ? -14.368 5.185 11.447 1.00 89.25 180 ASP A N 1
ATOM 1519 C CA . ASP A 1 180 ? -15.787 5.101 11.826 1.00 89.25 180 ASP A CA 1
ATOM 1520 C C . ASP A 1 180 ? -16.403 3.738 11.500 1.00 89.25 180 ASP A C 1
ATOM 1522 O O . ASP A 1 180 ? -17.278 3.244 12.205 1.00 89.25 180 ASP A O 1
ATOM 1526 N N . SER A 1 181 ? -15.915 3.104 10.432 1.00 89.25 181 SER A N 1
ATOM 1527 C CA . SER A 1 181 ? -16.377 1.779 10.043 1.00 89.25 181 SER A CA 1
ATOM 1528 C C . SER A 1 181 ? -15.806 0.662 10.911 1.00 89.25 181 SER A C 1
ATOM 1530 O O . SER A 1 181 ? -16.491 -0.340 11.031 1.00 89.25 181 SER A O 1
ATOM 1532 N N . PHE A 1 182 ? -14.603 0.777 11.486 1.00 91.00 182 PHE A N 1
ATOM 1533 C CA . PHE A 1 182 ? -13.894 -0.332 12.155 1.00 91.00 182 PHE A CA 1
ATOM 1534 C C . PHE A 1 182 ? -13.512 -0.063 13.625 1.00 91.00 182 PHE A C 1
ATOM 1536 O O . PHE A 1 182 ? -12.919 -0.929 14.260 1.00 91.00 182 PHE A O 1
ATOM 1543 N N . SER A 1 183 ? -13.838 1.102 14.184 1.00 84.81 183 SER A N 1
ATOM 1544 C CA . SER A 1 183 ? -13.495 1.474 15.566 1.00 84.81 183 SER A CA 1
ATOM 1545 C C . SER A 1 183 ? -14.327 0.734 16.612 1.00 84.81 183 SER A C 1
ATOM 1547 O O . SER A 1 183 ? -13.857 0.463 17.714 1.00 84.81 183 SER A O 1
ATOM 1549 N N . GLN A 1 184 ? -15.569 0.393 16.271 1.00 83.38 184 GLN A N 1
ATOM 1550 C CA . GLN A 1 184 ? -16.507 -0.295 17.153 1.00 83.38 184 GLN A CA 1
ATOM 1551 C C . GLN A 1 184 ? -16.913 -1.643 16.566 1.00 83.38 184 GLN A C 1
ATOM 1553 O O . GLN A 1 184 ? -16.746 -1.897 15.368 1.00 83.38 184 GLN A O 1
ATOM 1558 N N . LYS A 1 185 ? -17.476 -2.514 17.415 1.00 81.00 185 LYS A N 1
ATOM 1559 C CA . LYS A 1 185 ? -18.075 -3.774 16.961 1.00 81.00 185 LYS A CA 1
ATOM 1560 C C . LYS A 1 185 ? -19.087 -3.483 15.861 1.00 81.00 185 LYS A C 1
ATOM 1562 O O . LYS A 1 185 ? -19.881 -2.554 15.974 1.00 81.00 185 LYS A O 1
ATOM 1567 N N . PHE A 1 186 ? -19.055 -4.283 14.801 1.00 81.25 186 PHE A N 1
ATOM 1568 C CA . PHE A 1 186 ? -19.915 -4.051 13.653 1.00 81.25 186 PHE A CA 1
ATOM 1569 C C . PHE A 1 186 ? -21.396 -4.187 14.027 1.00 81.25 186 PHE A C 1
ATOM 1571 O O . PHE A 1 186 ? -21.901 -5.288 14.258 1.00 81.25 186 PHE A O 1
ATOM 1578 N N . GLU A 1 187 ? -22.108 -3.063 14.058 1.00 74.44 187 GLU A N 1
ATOM 1579 C CA . GLU A 1 187 ? -23.553 -3.047 14.257 1.00 74.44 187 GLU A CA 1
ATOM 1580 C C . GLU A 1 187 ? -24.269 -3.369 12.941 1.00 74.44 187 GLU A C 1
ATOM 1582 O O . GLU A 1 187 ? -24.610 -2.503 12.135 1.00 74.44 187 GLU A O 1
ATOM 1587 N N . CYS A 1 188 ? -24.497 -4.660 12.701 1.00 71.19 188 CYS A N 1
ATOM 1588 C CA . CYS A 1 188 ? -25.339 -5.099 11.596 1.00 71.19 188 CYS A CA 1
ATOM 1589 C C . CYS A 1 188 ? -26.812 -4.767 11.876 1.00 71.19 188 CYS A C 1
ATOM 1591 O O . CYS A 1 188 ? -27.362 -5.178 12.902 1.00 71.19 188 CYS A O 1
ATOM 1593 N N . THR A 1 189 ? -27.492 -4.153 10.906 1.00 81.75 189 THR A N 1
ATOM 1594 C CA . THR A 1 189 ? -28.962 -4.178 10.863 1.00 81.75 189 THR A CA 1
ATOM 1595 C C . THR A 1 189 ? -29.459 -5.623 10.768 1.00 81.75 189 THR A C 1
ATOM 1597 O O . THR A 1 189 ? -28.761 -6.490 10.234 1.00 81.75 189 THR A O 1
ATOM 1600 N N . ASP A 1 190 ? -30.680 -5.903 11.232 1.00 81.69 190 ASP A N 1
ATOM 1601 C CA . ASP A 1 190 ? -31.247 -7.263 11.198 1.00 81.69 190 ASP A CA 1
ATOM 1602 C C . ASP A 1 190 ? -31.252 -7.874 9.790 1.00 81.69 190 ASP A C 1
ATOM 1604 O O . ASP A 1 190 ? -31.080 -9.080 9.623 1.00 81.69 190 ASP A O 1
ATOM 1608 N N . TYR A 1 191 ? -31.406 -7.037 8.761 1.00 84.25 191 TYR A N 1
ATOM 1609 C CA . TYR A 1 191 ? -31.293 -7.456 7.368 1.00 84.25 191 TYR A CA 1
ATOM 1610 C C . TYR A 1 191 ? -29.878 -7.941 7.023 1.00 84.25 191 TYR A C 1
ATOM 1612 O O . TYR A 1 191 ? -29.726 -9.027 6.467 1.00 84.25 191 TYR A O 1
ATOM 1620 N N . ILE A 1 192 ? -28.845 -7.172 7.386 1.00 82.06 192 ILE A N 1
ATOM 1621 C CA . ILE A 1 192 ? -27.443 -7.537 7.136 1.00 82.06 192 ILE A CA 1
ATOM 1622 C C . ILE A 1 192 ? -27.057 -8.779 7.940 1.00 82.06 192 ILE A C 1
ATOM 1624 O O . ILE A 1 192 ? -26.364 -9.630 7.395 1.00 82.06 192 ILE A O 1
ATOM 1628 N N . LYS A 1 193 ? -27.538 -8.933 9.184 1.00 81.62 193 LYS A N 1
ATOM 1629 C CA . LYS A 1 193 ? -27.311 -10.156 9.977 1.00 81.62 193 LYS A CA 1
ATOM 1630 C C . LYS A 1 193 ? -27.874 -11.385 9.277 1.00 81.62 193 LYS A C 1
ATOM 1632 O O . LYS A 1 193 ? -27.136 -12.321 9.015 1.00 81.62 193 LYS A O 1
ATOM 1637 N N . ARG A 1 194 ? -29.149 -11.342 8.871 1.00 85.19 194 ARG A N 1
ATOM 1638 C CA . ARG A 1 194 ? -29.783 -12.453 8.138 1.00 85.19 194 ARG A CA 1
ATOM 1639 C C . ARG A 1 194 ? -29.055 -12.776 6.840 1.00 85.19 194 ARG A C 1
ATOM 1641 O O . ARG A 1 194 ? -28.918 -13.945 6.497 1.00 85.19 194 ARG A O 1
ATOM 1648 N N . LEU A 1 195 ? -28.602 -11.748 6.121 1.00 85.75 195 LEU A N 1
ATOM 1649 C CA . LEU A 1 195 ? -27.821 -11.929 4.905 1.00 85.75 195 LEU A CA 1
ATOM 1650 C C . LEU A 1 195 ? -26.487 -12.613 5.225 1.00 85.75 195 LEU A C 1
ATOM 1652 O O . LEU A 1 195 ? -26.180 -13.641 4.629 1.00 85.75 195 LEU A O 1
ATOM 1656 N N . ALA A 1 196 ? -25.739 -12.093 6.198 1.00 85.00 196 ALA A N 1
ATOM 1657 C CA . ALA A 1 196 ? -24.475 -12.663 6.643 1.00 85.00 196 ALA A CA 1
ATOM 1658 C C . ALA A 1 196 ? -24.640 -14.129 7.064 1.00 85.00 196 ALA A C 1
ATOM 1660 O O . ALA A 1 196 ? -23.914 -14.976 6.558 1.00 85.00 196 ALA A O 1
ATOM 1661 N N . ASP A 1 197 ? -25.654 -14.450 7.867 1.00 84.56 197 ASP A N 1
ATOM 1662 C CA . ASP A 1 197 ? -25.937 -15.821 8.296 1.00 84.56 197 ASP A CA 1
ATOM 1663 C C . ASP A 1 197 ? -26.313 -16.724 7.110 1.00 84.56 197 ASP A C 1
ATOM 1665 O O . ASP A 1 197 ? -25.827 -17.848 7.006 1.00 84.56 197 ASP A O 1
ATOM 1669 N N . SER A 1 198 ? -27.127 -16.230 6.167 1.00 87.75 198 SER A N 1
ATOM 1670 C CA . SER A 1 198 ? -27.548 -17.009 4.992 1.00 87.75 198 SER A CA 1
ATOM 1671 C C . SER A 1 198 ? -26.402 -17.350 4.035 1.00 87.75 198 SER A C 1
ATOM 1673 O O . SER A 1 198 ? -26.425 -18.408 3.408 1.00 87.75 198 SER A O 1
ATOM 1675 N N . TYR A 1 199 ? -25.400 -16.472 3.936 1.00 87.75 199 TYR A N 1
ATOM 1676 C CA . TYR A 1 199 ? -24.216 -16.658 3.095 1.00 87.75 199 TYR A CA 1
ATOM 1677 C C . TYR A 1 199 ? -23.002 -17.184 3.876 1.00 87.75 199 TYR A C 1
ATOM 1679 O O . TYR A 1 199 ? -21.952 -17.411 3.280 1.00 87.75 199 TYR A O 1
ATOM 1687 N N . GLY A 1 200 ? -23.123 -17.379 5.193 1.00 87.50 200 GLY A N 1
ATOM 1688 C CA . GLY A 1 200 ? -22.022 -17.815 6.053 1.00 87.50 200 GLY A CA 1
ATOM 1689 C C . GLY A 1 200 ? -20.889 -16.787 6.188 1.00 87.50 200 GLY A C 1
ATOM 1690 O O . GLY A 1 200 ? -19.725 -17.162 6.315 1.00 87.50 200 GLY A O 1
ATOM 1691 N N . VAL A 1 201 ? -21.198 -15.489 6.127 1.00 87.12 201 VAL A N 1
ATOM 1692 C CA . VAL A 1 201 ? -20.211 -14.409 6.261 1.00 87.12 201 VAL A CA 1
ATOM 1693 C C . VAL A 1 201 ? -19.801 -14.266 7.723 1.00 87.12 201 VAL A C 1
ATOM 1695 O O . VAL A 1 201 ? -20.567 -13.791 8.557 1.00 87.12 201 VAL A O 1
ATOM 1698 N N . PHE A 1 202 ? -18.557 -14.629 8.021 1.00 86.81 202 PHE A N 1
ATOM 1699 C CA . PHE A 1 202 ? -18.006 -14.594 9.379 1.00 86.81 202 PHE A CA 1
ATOM 1700 C C . PHE A 1 202 ? -16.965 -13.488 9.594 1.00 86.81 202 PHE A C 1
ATOM 1702 O O . PHE A 1 202 ? -16.669 -13.131 10.733 1.00 86.81 202 PHE A O 1
ATOM 1709 N N . LEU A 1 203 ? -16.420 -12.917 8.518 1.00 88.75 203 LEU A N 1
ATOM 1710 C CA . LEU A 1 203 ? -15.338 -11.937 8.544 1.00 88.75 203 LEU A CA 1
ATOM 1711 C C . LEU A 1 203 ? -15.629 -10.813 7.553 1.00 88.75 203 LEU A C 1
ATOM 1713 O O . LEU A 1 203 ? -16.030 -11.062 6.417 1.00 88.75 203 LEU A O 1
ATOM 1717 N N . ARG A 1 204 ? -15.339 -9.581 7.961 1.00 89.69 204 ARG A N 1
ATOM 1718 C CA . ARG A 1 204 ? -15.199 -8.444 7.051 1.00 89.69 204 ARG A CA 1
ATOM 1719 C C . ARG A 1 204 ? -13.824 -7.821 7.223 1.00 89.69 204 ARG A C 1
ATOM 1721 O O . ARG A 1 204 ? -13.299 -7.783 8.333 1.00 89.69 204 ARG A O 1
ATOM 1728 N N . PHE A 1 205 ? -13.248 -7.315 6.144 1.00 93.50 205 PHE A N 1
ATOM 1729 C CA . PHE A 1 205 ? -11.937 -6.683 6.186 1.00 93.50 205 PHE A CA 1
ATOM 1730 C C . PHE A 1 205 ? -11.794 -5.623 5.099 1.00 93.50 205 PHE A C 1
ATOM 1732 O O . PHE A 1 205 ? -12.541 -5.601 4.122 1.00 93.50 205 PHE A O 1
ATOM 1739 N N . VAL A 1 206 ? -10.816 -4.746 5.285 1.00 94.31 206 VAL A N 1
ATOM 1740 C CA . VAL A 1 206 ? -10.384 -3.756 4.303 1.00 94.31 206 VAL A CA 1
ATOM 1741 C C . VAL A 1 206 ? -8.863 -3.724 4.291 1.00 94.31 206 VAL A C 1
ATOM 1743 O O . VAL A 1 206 ? -8.239 -3.742 5.348 1.00 94.31 206 VAL A O 1
ATOM 1746 N N . ALA A 1 207 ? -8.266 -3.670 3.104 1.00 95.62 207 ALA A N 1
ATOM 1747 C CA . ALA A 1 207 ? -6.870 -3.287 2.944 1.00 95.62 207 ALA A CA 1
ATOM 1748 C C . ALA A 1 207 ? -6.773 -2.071 2.040 1.00 95.62 207 ALA A C 1
ATOM 1750 O O . ALA A 1 207 ? -7.500 -1.960 1.050 1.00 95.62 207 ALA A O 1
ATOM 1751 N N . THR A 1 208 ? -5.868 -1.171 2.386 1.00 94.69 208 THR A N 1
ATOM 1752 C CA . THR A 1 208 ? -5.734 0.129 1.741 1.00 94.69 208 THR A CA 1
ATOM 1753 C C . THR A 1 208 ? -4.353 0.292 1.105 1.00 94.69 208 THR A C 1
ATOM 1755 O O . THR A 1 208 ? -3.485 -0.582 1.199 1.00 94.69 208 THR A O 1
ATOM 1758 N N . GLN A 1 209 ? -4.155 1.406 0.396 1.00 92.94 209 GLN A N 1
ATOM 1759 C CA . GLN A 1 209 ? -2.916 1.675 -0.335 1.00 92.94 209 GLN A CA 1
ATOM 1760 C C . GLN A 1 209 ? -1.742 2.037 0.578 1.00 92.94 209 GLN A C 1
ATOM 1762 O O . GLN A 1 209 ? -0.605 1.787 0.190 1.00 92.94 209 GLN A O 1
ATOM 1767 N N . SER A 1 210 ? -1.996 2.552 1.786 1.00 95.50 210 SER A N 1
ATOM 1768 C CA . SER A 1 210 ? -0.957 2.777 2.803 1.00 95.50 210 SER A CA 1
ATOM 1769 C C . SER A 1 210 ? -0.356 1.505 3.382 1.00 95.50 210 SER A C 1
ATOM 1771 O O . SER A 1 210 ? 0.590 1.605 4.147 1.00 95.50 210 SER A O 1
ATOM 1773 N N . GLY A 1 211 ? -0.865 0.319 3.038 1.00 95.75 211 GLY A N 1
ATOM 1774 C CA . GLY A 1 211 ? -0.412 -0.929 3.642 1.00 95.75 211 GLY A CA 1
ATOM 1775 C C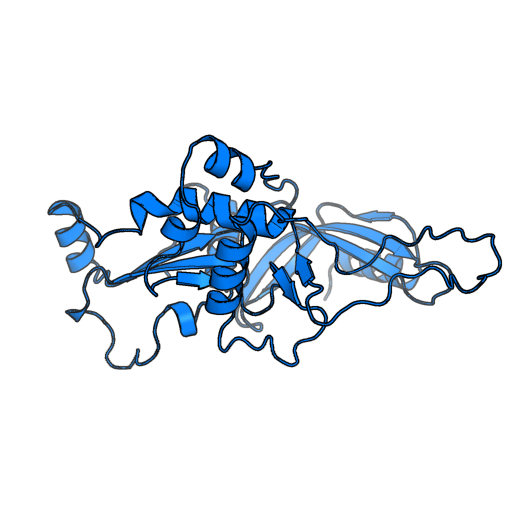 . GLY A 1 211 ? -1.197 -1.315 4.896 1.00 95.75 211 GLY A C 1
ATOM 1776 O O . GLY A 1 211 ? -0.944 -2.387 5.443 1.00 95.75 211 GLY A O 1
ATOM 1777 N N . LEU A 1 212 ? -2.162 -0.496 5.325 1.00 96.62 212 LEU A N 1
ATOM 1778 C CA . LEU A 1 212 ? -3.081 -0.798 6.418 1.00 96.62 212 LEU A CA 1
ATOM 1779 C C . LEU A 1 212 ? -4.085 -1.880 6.006 1.00 96.62 212 LEU A C 1
ATOM 1781 O O . LEU A 1 212 ? -4.736 -1.789 4.967 1.00 96.62 212 LEU A O 1
ATOM 1785 N N . THR A 1 213 ? -4.241 -2.889 6.855 1.00 95.81 213 THR A N 1
ATOM 1786 C CA . THR A 1 213 ? -5.290 -3.907 6.766 1.00 95.81 213 THR A CA 1
ATOM 1787 C C . THR A 1 213 ? -6.054 -3.940 8.081 1.00 95.81 213 THR A C 1
ATOM 1789 O O . THR A 1 213 ? -5.438 -4.100 9.127 1.00 95.81 213 THR A O 1
ATOM 1792 N N . ARG A 1 214 ? -7.383 -3.813 8.045 1.00 94.50 214 ARG A N 1
ATOM 1793 C CA . ARG A 1 214 ? -8.274 -3.954 9.209 1.00 94.50 214 ARG A CA 1
ATOM 1794 C C . ARG A 1 214 ? -9.253 -5.081 8.984 1.00 94.50 214 ARG A C 1
ATOM 1796 O O . ARG A 1 214 ? -9.691 -5.290 7.853 1.00 94.50 214 ARG A O 1
ATOM 1803 N N . TRP A 1 215 ? -9.632 -5.778 10.041 1.00 93.00 215 TRP A N 1
ATOM 1804 C CA . TRP A 1 215 ? -10.653 -6.813 9.958 1.00 93.00 215 TRP A CA 1
ATOM 1805 C C . TRP A 1 215 ? -11.522 -6.827 11.202 1.00 93.00 215 TRP A C 1
ATOM 1807 O O . TRP A 1 215 ? -11.138 -6.303 12.232 1.00 93.00 215 TRP A O 1
ATOM 1817 N N . GLN A 1 216 ? -12.699 -7.425 11.089 1.00 90.31 216 GLN A N 1
ATOM 1818 C CA . GLN A 1 216 ? -13.597 -7.674 12.207 1.00 90.31 216 GLN A CA 1
ATOM 1819 C C . GLN A 1 216 ? -14.380 -8.952 11.951 1.00 90.31 216 GLN A C 1
ATOM 1821 O O . GLN A 1 216 ? -14.839 -9.201 10.829 1.00 90.31 216 GLN A O 1
ATOM 1826 N N . TYR A 1 217 ? -14.570 -9.742 13.000 1.00 86.88 217 TYR A N 1
ATOM 1827 C CA . TYR A 1 217 ? -15.429 -10.915 12.934 1.00 86.88 217 TYR A CA 1
ATOM 1828 C C . TYR A 1 217 ? -16.892 -10.491 13.074 1.00 86.88 217 TYR A C 1
ATOM 1830 O O . TYR A 1 217 ? -17.279 -9.814 14.023 1.00 86.88 217 TYR A O 1
ATOM 1838 N N . VAL A 1 218 ? -17.702 -10.866 12.085 1.00 84.94 218 VAL A N 1
ATOM 1839 C CA . VAL A 1 218 ? -19.150 -10.607 12.061 1.00 84.94 218 VAL A CA 1
ATOM 1840 C C . VAL A 1 218 ? -19.889 -11.690 12.841 1.00 84.94 218 VAL A C 1
ATOM 1842 O O . VAL A 1 218 ? -20.850 -11.398 13.548 1.00 84.94 218 VAL A O 1
ATOM 1845 N N . ASN A 1 219 ? -19.420 -12.933 12.727 1.00 78.88 219 ASN A N 1
ATOM 1846 C CA . ASN A 1 219 ? -19.957 -14.074 13.449 1.00 78.88 219 ASN A CA 1
ATOM 1847 C C . ASN A 1 219 ? -18.804 -15.007 13.848 1.00 78.88 219 ASN A C 1
ATOM 1849 O O . ASN A 1 219 ? -18.240 -15.707 13.008 1.00 78.88 219 ASN A O 1
ATOM 1853 N N . GLU A 1 220 ? -18.434 -14.991 15.129 1.00 76.06 220 GLU A N 1
ATOM 1854 C CA . GLU A 1 220 ? -17.336 -15.811 15.656 1.00 76.06 220 GLU A CA 1
ATOM 1855 C C . GLU A 1 220 ? -17.662 -17.312 15.665 1.00 76.06 220 GLU A C 1
ATOM 1857 O O . GLU A 1 220 ? -16.746 -18.125 15.579 1.00 76.06 220 GLU A O 1
ATOM 1862 N N . GLU A 1 221 ? -18.942 -17.699 15.701 1.00 75.50 221 GLU A N 1
ATOM 1863 C CA . GLU A 1 221 ? -19.360 -19.111 15.712 1.00 75.50 221 GLU A CA 1
ATOM 1864 C C . GLU A 1 221 ? -19.057 -19.813 14.384 1.00 75.50 221 GLU A C 1
ATOM 1866 O O . GLU A 1 221 ? -18.811 -21.017 14.341 1.00 75.50 221 GLU A O 1
ATOM 1871 N N . LEU A 1 222 ? -19.042 -19.044 13.294 1.00 75.50 222 LEU A N 1
ATOM 1872 C CA . LEU A 1 222 ? -18.703 -19.515 11.955 1.00 75.50 222 LEU A CA 1
ATOM 1873 C C . LEU A 1 222 ? -17.191 -19.494 11.685 1.00 75.50 222 LEU A C 1
ATOM 1875 O O . LEU A 1 222 ? -16.758 -19.868 10.592 1.00 75.50 222 LEU A O 1
ATOM 1879 N N . LYS A 1 223 ? -16.373 -19.058 12.654 1.00 73.19 223 LYS A N 1
ATOM 1880 C CA . LYS A 1 223 ? -14.919 -19.056 12.509 1.00 73.19 223 LYS A CA 1
ATOM 1881 C C . LYS A 1 223 ? -14.423 -20.503 12.370 1.00 73.19 223 LYS A C 1
ATOM 1883 O O . LYS A 1 223 ? -14.676 -21.322 13.255 1.00 73.19 223 LYS A O 1
ATOM 1888 N N . PRO A 1 224 ? -13.673 -20.838 11.305 1.00 70.88 224 PRO A N 1
ATOM 1889 C CA . PRO A 1 224 ? -13.096 -22.169 11.170 1.00 70.88 224 PRO A CA 1
ATOM 1890 C C . PRO A 1 224 ? -12.175 -22.479 12.356 1.00 70.88 224 PRO A C 1
ATOM 1892 O O . PRO A 1 224 ? -11.299 -21.676 12.679 1.00 70.88 224 PRO A O 1
ATOM 1895 N N . ALA A 1 225 ? -12.336 -23.651 12.977 1.00 66.88 225 ALA A N 1
ATOM 1896 C CA . ALA A 1 225 ? -11.525 -24.069 14.127 1.00 66.88 225 ALA A CA 1
ATOM 1897 C C . ALA A 1 225 ? -10.018 -24.150 13.802 1.00 66.88 225 ALA A C 1
ATOM 1899 O O . ALA A 1 225 ? -9.183 -23.927 14.672 1.00 66.88 225 ALA A O 1
ATOM 1900 N N . ASP A 1 226 ? -9.672 -24.397 12.534 1.00 64.69 226 ASP A N 1
ATOM 1901 C CA . ASP A 1 226 ? -8.286 -24.456 12.055 1.00 64.69 226 ASP A CA 1
ATOM 1902 C C . ASP A 1 226 ? -7.641 -23.066 11.880 1.00 64.69 226 ASP A C 1
ATOM 1904 O O . ASP A 1 226 ? -6.429 -22.953 11.671 1.00 64.69 226 ASP A O 1
ATOM 1908 N N . LEU A 1 227 ? -8.420 -21.982 11.995 1.00 65.12 227 LEU A N 1
ATOM 1909 C CA . LEU A 1 227 ? -7.943 -20.600 11.914 1.00 65.12 227 LEU A CA 1
ATOM 1910 C C . LEU A 1 227 ? -7.339 -20.150 13.261 1.00 65.12 227 LEU A C 1
ATOM 1912 O O . LEU A 1 227 ? -7.779 -19.185 13.888 1.00 65.12 227 LEU A O 1
ATOM 1916 N N . ASN A 1 228 ? -6.315 -20.874 13.722 1.00 54.56 228 ASN A N 1
ATOM 1917 C CA . ASN A 1 228 ? -5.608 -20.584 14.977 1.00 54.56 228 ASN A CA 1
ATOM 1918 C C . ASN A 1 228 ? -4.838 -19.252 14.937 1.00 54.56 228 ASN A C 1
ATOM 1920 O O . ASN A 1 228 ? -4.523 -18.690 15.982 1.00 54.56 228 ASN A O 1
ATOM 1924 N N . ARG A 1 229 ? -4.522 -18.746 13.738 1.00 66.88 229 ARG A N 1
ATOM 1925 C CA . ARG A 1 229 ? -3.883 -17.437 13.535 1.00 66.88 229 ARG A CA 1
ATOM 1926 C C . ARG A 1 229 ? -4.933 -16.388 13.207 1.00 66.88 229 ARG A C 1
ATOM 1928 O O . ARG A 1 229 ? -5.878 -16.672 12.469 1.00 66.88 229 ARG A O 1
ATOM 1935 N N . ASN A 1 230 ? -4.754 -15.174 13.723 1.00 79.75 230 ASN A N 1
ATOM 1936 C CA . ASN A 1 230 ? -5.629 -14.069 13.356 1.00 79.75 230 ASN A CA 1
ATOM 1937 C C . ASN A 1 230 ? -5.509 -13.795 11.854 1.00 79.75 230 ASN A C 1
ATOM 1939 O O . ASN A 1 230 ? -4.437 -13.952 11.265 1.00 79.75 230 ASN A O 1
ATOM 1943 N N . PHE A 1 231 ? -6.611 -13.362 11.238 1.00 86.06 231 PHE A N 1
ATOM 1944 C CA . PHE A 1 231 ? -6.657 -13.031 9.813 1.00 86.06 231 PHE A CA 1
ATOM 1945 C C . PHE A 1 231 ? -5.502 -12.106 9.395 1.00 86.06 231 PHE A C 1
ATOM 1947 O O . PHE A 1 231 ? -4.822 -12.377 8.405 1.00 86.06 231 PHE A O 1
ATOM 1954 N N . GLY A 1 232 ? -5.225 -11.065 10.189 1.00 83.06 232 GLY A N 1
ATOM 1955 C CA . GLY A 1 232 ? -4.132 -10.132 9.924 1.00 83.06 232 GLY A CA 1
ATOM 1956 C C . GLY A 1 232 ? -2.745 -10.768 9.915 1.00 83.06 232 GLY A C 1
ATOM 1957 O O . GLY A 1 232 ? -1.911 -10.371 9.111 1.00 83.06 232 GLY A O 1
ATOM 1958 N N . ASP A 1 233 ? -2.488 -11.793 10.729 1.00 85.69 233 ASP A N 1
ATOM 1959 C CA . ASP A 1 233 ? -1.164 -12.430 10.780 1.00 85.69 233 ASP A CA 1
ATOM 1960 C C . ASP A 1 233 ? -0.872 -13.226 9.497 1.00 85.69 233 ASP A C 1
ATOM 1962 O O . ASP A 1 233 ? 0.283 -13.376 9.090 1.00 85.69 233 ASP A O 1
ATOM 1966 N N . LEU A 1 234 ? -1.928 -13.712 8.836 1.00 88.19 234 LEU A N 1
ATOM 1967 C CA . LEU A 1 234 ? -1.853 -14.400 7.548 1.00 88.19 234 LEU A CA 1
ATOM 1968 C C . LEU A 1 234 ? -1.862 -13.420 6.365 1.00 88.19 234 LEU A C 1
ATOM 1970 O O . LEU A 1 234 ? -1.173 -13.664 5.375 1.00 88.19 234 LEU A O 1
ATOM 1974 N N . HIS A 1 235 ? -2.611 -12.317 6.472 1.00 89.06 235 HIS A N 1
ATOM 1975 C CA . HIS A 1 235 ? -2.905 -11.392 5.370 1.00 89.06 235 HIS A CA 1
ATOM 1976 C C . HIS A 1 235 ? -2.435 -9.952 5.621 1.00 89.06 235 HIS A C 1
ATOM 1978 O O . HIS A 1 235 ? -3.122 -8.986 5.295 1.00 89.06 235 HIS A O 1
ATOM 1984 N N . ARG A 1 236 ? -1.236 -9.796 6.184 1.00 89.75 236 ARG A N 1
ATOM 1985 C CA . ARG A 1 236 ? -0.632 -8.488 6.497 1.00 89.75 236 ARG A CA 1
ATOM 1986 C C . ARG A 1 236 ? -0.051 -7.734 5.301 1.00 89.75 236 ARG A C 1
ATOM 1988 O O . ARG A 1 236 ? 0.374 -6.598 5.459 1.00 89.75 236 ARG A O 1
ATOM 1995 N N . ARG A 1 237 ? 0.034 -8.323 4.101 1.00 93.31 237 ARG A N 1
ATOM 1996 C CA . ARG A 1 237 ? 0.730 -7.673 2.972 1.00 93.31 237 ARG A CA 1
ATOM 1997 C C . ARG A 1 237 ? -0.157 -6.718 2.170 1.00 93.31 237 ARG A C 1
ATOM 1999 O O . ARG A 1 237 ? 0.288 -6.263 1.121 1.00 93.31 237 ARG A O 1
ATOM 2006 N N . ALA A 1 238 ? -1.371 -6.403 2.628 1.00 92.88 238 ALA A N 1
ATOM 2007 C CA . ALA A 1 238 ? -2.266 -5.407 2.030 1.00 92.88 238 ALA A CA 1
ATOM 2008 C C . ALA A 1 238 ? -2.284 -5.450 0.483 1.00 92.88 238 ALA A C 1
ATOM 2010 O O . ALA A 1 238 ? -2.699 -6.446 -0.108 1.00 92.88 238 ALA A O 1
ATOM 2011 N N . VAL A 1 239 ? -1.756 -4.414 -0.184 1.00 92.06 239 VAL A N 1
ATOM 2012 C CA . VAL A 1 239 ? -1.701 -4.290 -1.654 1.00 92.06 239 VAL A CA 1
ATOM 2013 C C . VAL A 1 239 ? -0.983 -5.440 -2.373 1.00 92.06 239 VAL A C 1
ATOM 2015 O O . VAL A 1 239 ? -1.204 -5.696 -3.560 1.00 92.06 239 VAL A O 1
ATOM 2018 N N . ASN A 1 240 ? -0.106 -6.148 -1.663 1.00 92.06 240 ASN A N 1
ATOM 2019 C CA . ASN A 1 240 ? 0.650 -7.271 -2.192 1.00 92.06 240 ASN A CA 1
ATOM 2020 C C . ASN A 1 240 ? -0.095 -8.605 -2.102 1.00 92.06 240 ASN A C 1
ATOM 2022 O O . ASN A 1 240 ? 0.361 -9.569 -2.730 1.00 92.06 240 ASN A O 1
ATOM 2026 N N . GLU A 1 241 ? -1.235 -8.657 -1.410 1.00 93.62 241 GLU A N 1
ATOM 2027 C CA . GLU A 1 241 ? -2.045 -9.863 -1.298 1.00 93.62 241 GLU A CA 1
ATOM 2028 C C . GLU A 1 241 ? -2.691 -10.267 -2.641 1.00 93.62 241 GLU A C 1
ATOM 2030 O O . GLU A 1 241 ? -3.083 -9.412 -3.449 1.00 93.62 241 GLU A O 1
ATOM 2035 N N . PRO A 1 242 ? -2.840 -11.580 -2.908 1.00 92.81 242 PRO A N 1
ATOM 2036 C CA . PRO A 1 242 ? -3.442 -12.079 -4.143 1.00 92.81 242 PRO A CA 1
ATOM 2037 C C . PRO A 1 242 ? -4.865 -11.579 -4.388 1.00 92.81 242 PRO A C 1
ATOM 2039 O O . PRO A 1 242 ? -5.213 -11.252 -5.523 1.00 92.81 242 PRO A O 1
ATOM 2042 N N . TRP A 1 243 ? -5.684 -11.517 -3.337 1.00 91.12 243 TRP A N 1
ATOM 2043 C CA . TRP A 1 243 ? -7.076 -11.077 -3.421 1.00 91.12 243 TRP A CA 1
ATOM 2044 C C . TRP A 1 243 ? -7.183 -9.576 -3.705 1.00 91.12 243 TRP A C 1
ATOM 2046 O O . TRP A 1 243 ? -8.055 -9.177 -4.472 1.00 91.12 243 TRP A O 1
ATOM 2056 N N . TYR A 1 244 ? -6.250 -8.757 -3.207 1.00 92.44 244 TYR A N 1
ATOM 2057 C CA . TYR A 1 244 ? -6.209 -7.323 -3.503 1.00 92.44 244 TYR A CA 1
ATOM 2058 C C . TYR A 1 244 ? -5.930 -7.087 -4.993 1.00 92.44 244 TYR A C 1
ATOM 2060 O O . TYR A 1 244 ? -6.667 -6.382 -5.683 1.00 92.44 244 TYR A O 1
ATOM 2068 N N . LYS A 1 245 ? -4.907 -7.766 -5.529 1.00 90.56 245 LYS A N 1
ATOM 2069 C CA . LYS A 1 245 ? -4.583 -7.737 -6.966 1.00 90.56 245 LYS A CA 1
ATOM 2070 C C . LYS A 1 245 ? -5.732 -8.285 -7.813 1.00 90.56 245 LYS A C 1
ATOM 2072 O O . LYS A 1 245 ? -6.079 -7.696 -8.832 1.00 90.56 245 LYS A O 1
ATOM 2077 N N . GLY A 1 246 ? -6.344 -9.385 -7.372 1.00 90.31 246 GLY A N 1
ATOM 2078 C CA . GLY A 1 246 ? -7.507 -9.987 -8.020 1.00 90.31 246 GLY A CA 1
ATOM 2079 C C . GLY A 1 246 ? -8.689 -9.024 -8.129 1.00 90.31 246 GLY A C 1
ATOM 2080 O O . GLY A 1 246 ? -9.257 -8.902 -9.210 1.00 90.31 246 GLY A O 1
ATOM 2081 N N . ALA A 1 247 ? -9.005 -8.292 -7.057 1.00 89.69 247 ALA A N 1
ATOM 2082 C CA . ALA A 1 247 ? -10.068 -7.290 -7.053 1.00 89.69 247 ALA A CA 1
ATOM 2083 C C . ALA A 1 247 ? -9.797 -6.158 -8.058 1.00 89.69 247 ALA A C 1
ATOM 2085 O O . ALA A 1 247 ? -10.695 -5.780 -8.809 1.00 89.69 247 ALA A O 1
ATOM 2086 N N . ILE A 1 248 ? -8.550 -5.676 -8.150 1.00 88.69 248 ILE A N 1
ATOM 2087 C CA . ILE A 1 248 ? -8.156 -4.681 -9.161 1.00 88.69 248 ILE A CA 1
ATOM 2088 C C . ILE A 1 248 ? -8.379 -5.228 -10.571 1.00 88.69 248 ILE A C 1
ATOM 2090 O O . ILE A 1 248 ? -8.990 -4.557 -11.401 1.00 88.69 248 ILE A O 1
ATOM 2094 N N . PHE A 1 249 ? -7.901 -6.441 -10.859 1.00 88.19 249 PHE A N 1
ATOM 2095 C CA . PHE A 1 249 ? -8.048 -7.033 -12.191 1.00 88.19 249 PHE A CA 1
ATOM 2096 C C . PHE A 1 249 ? -9.516 -7.251 -12.560 1.00 88.19 249 PHE A C 1
ATOM 2098 O O . PHE A 1 249 ? -9.916 -6.949 -13.683 1.00 88.19 249 PHE A O 1
ATOM 2105 N N . GLN A 1 250 ? -10.325 -7.704 -11.606 1.00 87.62 250 GLN A N 1
ATOM 2106 C CA . GLN A 1 250 ? -11.749 -7.930 -11.801 1.00 87.62 250 GLN A CA 1
ATOM 2107 C C . GLN A 1 250 ? -12.508 -6.617 -12.052 1.00 87.62 250 GLN A C 1
ATOM 2109 O O . GLN A 1 250 ? -13.289 -6.543 -12.998 1.00 87.62 250 GLN A O 1
ATOM 2114 N N . HIS A 1 251 ? -12.204 -5.550 -11.307 1.00 86.50 251 HIS A N 1
ATOM 2115 C CA . HIS A 1 251 ? -12.807 -4.228 -11.512 1.00 86.50 251 HIS A CA 1
ATOM 2116 C C . HIS A 1 251 ? -12.547 -3.660 -12.919 1.00 86.50 251 HIS A C 1
ATOM 2118 O O . HIS A 1 251 ? -13.376 -2.943 -13.478 1.00 86.50 251 HIS A O 1
ATOM 2124 N N . ARG A 1 252 ? -11.402 -3.993 -13.532 1.00 82.94 252 ARG A N 1
ATOM 2125 C CA . ARG A 1 252 ? -11.094 -3.580 -14.912 1.00 82.94 252 ARG A CA 1
ATOM 2126 C C . ARG A 1 252 ? -11.935 -4.301 -15.961 1.00 82.94 252 ARG A C 1
ATOM 2128 O O . ARG A 1 252 ? -12.090 -3.769 -17.058 1.00 82.94 252 ARG A O 1
ATOM 2135 N N . ILE A 1 253 ? -12.414 -5.502 -15.651 1.00 85.25 253 ILE A N 1
ATOM 2136 C CA . ILE A 1 253 ? -13.288 -6.288 -16.527 1.00 85.25 253 ILE A CA 1
ATOM 2137 C C . ILE A 1 253 ? -14.736 -5.840 -16.333 1.00 85.25 253 ILE A C 1
ATOM 2139 O O . ILE A 1 253 ? -15.436 -5.591 -17.311 1.00 85.25 253 ILE A O 1
ATOM 2143 N N . ASP A 1 254 ? -15.162 -5.707 -15.078 1.00 85.25 254 ASP A N 1
ATOM 2144 C CA . ASP A 1 254 ? -16.504 -5.279 -14.703 1.00 85.25 254 ASP A CA 1
ATOM 2145 C C . ASP A 1 254 ? -16.442 -4.326 -13.505 1.00 85.25 254 ASP A C 1
ATOM 2147 O O . ASP A 1 254 ? -16.178 -4.729 -12.369 1.00 85.25 254 ASP A O 1
ATOM 2151 N N . GLN A 1 255 ? -16.742 -3.052 -13.761 1.00 82.75 255 GLN A N 1
ATOM 2152 C CA . GLN A 1 255 ? -16.719 -1.998 -12.747 1.00 82.75 255 GLN A CA 1
ATOM 2153 C C . GLN A 1 255 ? -17.802 -2.171 -11.675 1.00 82.75 255 GLN A C 1
ATOM 2155 O O . GLN A 1 255 ? -17.664 -1.616 -10.587 1.00 82.75 255 GLN A O 1
ATOM 2160 N N . THR A 1 256 ? -18.859 -2.933 -11.971 1.00 79.69 256 THR A N 1
ATOM 2161 C CA . THR A 1 256 ? -19.977 -3.208 -11.057 1.00 79.69 256 THR A CA 1
ATOM 2162 C C . THR A 1 256 ? -19.827 -4.520 -10.297 1.00 79.69 256 THR A C 1
ATOM 2164 O O . THR A 1 256 ? -20.663 -4.845 -9.453 1.00 79.69 256 THR A O 1
ATOM 2167 N N . SER A 1 257 ? -18.766 -5.279 -10.576 1.00 70.19 257 SER A N 1
ATOM 2168 C CA . SER A 1 257 ? -18.605 -6.601 -9.991 1.00 70.19 257 SER A CA 1
ATOM 2169 C C . SER A 1 257 ? -18.260 -6.550 -8.504 1.00 70.19 257 SER A C 1
ATOM 2171 O O . SER A 1 257 ? -17.381 -5.816 -8.052 1.00 70.19 257 SER A O 1
ATOM 2173 N N . VAL A 1 258 ? -18.942 -7.414 -7.754 1.00 60.94 258 VAL A N 1
ATOM 2174 C CA . VAL A 1 258 ? -18.572 -7.828 -6.402 1.00 60.94 258 VAL A CA 1
ATOM 2175 C C . VAL A 1 258 ? -17.915 -9.199 -6.534 1.00 60.94 258 VAL A C 1
ATOM 2177 O O . VAL A 1 258 ? -18.563 -10.164 -6.936 1.00 60.94 258 VAL A O 1
ATOM 2180 N N . ALA A 1 259 ? -16.616 -9.286 -6.249 1.00 49.38 259 ALA A N 1
ATOM 2181 C CA . ALA A 1 259 ? -15.904 -10.558 -6.262 1.00 49.38 259 ALA A CA 1
ATOM 2182 C C . ALA A 1 259 ? -16.144 -11.289 -4.935 1.00 49.38 259 ALA A C 1
ATOM 2184 O O . ALA A 1 259 ? -15.670 -10.849 -3.890 1.00 49.38 259 ALA A O 1
ATOM 2185 N N . ILE A 1 260 ? -16.874 -12.401 -4.985 1.00 41.47 260 ILE A N 1
ATOM 2186 C CA . ILE A 1 260 ? -16.969 -13.362 -3.883 1.00 41.47 260 ILE A CA 1
ATOM 2187 C C . ILE A 1 260 ? -15.949 -14.456 -4.208 1.00 41.47 260 ILE A C 1
ATOM 2189 O O . ILE A 1 260 ? -16.151 -15.220 -5.152 1.00 41.47 260 ILE A O 1
ATOM 2193 N N . THR A 1 261 ? -14.812 -14.451 -3.512 1.00 38.72 261 THR A N 1
ATOM 2194 C CA . THR A 1 261 ? -13.737 -15.449 -3.667 1.00 38.72 261 THR A CA 1
ATOM 2195 C C . THR A 1 261 ? -13.735 -16.446 -2.536 1.00 38.72 261 THR A C 1
ATOM 2197 O O . THR A 1 261 ? -13.893 -15.975 -1.388 1.00 38.72 261 THR A O 1
#

Mean predicted aligned error: 7.8 Å

Organism: NCBI:txid1563983

Secondary structure (DSSP, 8-state):
---HHHHHHHHHHHTT--EEEEEEEEEEEETTTTEEEEEEEEEEEEE-TTSS-EEEEEEEGGGS------SHHHHHHHTT--GGGGG-SSSEE--TT--SEEES--TT---SSHHHHHHHHHHHHHSTT-----SS------TTS-----TTPPPPPTT-EEE-HHHHHHHHHHHHHTHHHHSS-----HHHHHHHHHHT--EEEEE-TTS-EEEEES-GGGS-TT--S-HHHHSTTGGGSHHHHHHHHHHHH-TT-----

Radius of gyration: 23.01 Å; Cα contacts (8 Å, |Δi|>4): 313; chains: 1; bounding box: 68×46×53 Å

pLDDT: mean 86.67, std 11.53, range [38.72, 96.94]

Solvent-accessible surface area (backbone atoms only — not comparable to full-atom values): 16036 Å² total; per-residue (Å²): 130,84,53,72,71,58,52,52,50,51,49,40,53,75,68,48,41,74,52,73,48,70,71,43,80,40,83,43,67,40,65,95,65,77,40,78,46,86,42,46,28,32,36,39,34,35,48,42,87,100,54,102,47,53,50,72,49,76,41,42,75,86,62,80,67,81,88,81,65,65,70,47,64,60,52,33,54,76,69,72,46,67,73,61,67,55,66,62,78,78,56,55,32,48,29,80,89,61,76,45,59,49,56,77,40,53,84,96,63,76,61,98,42,72,62,55,43,49,54,52,50,47,55,49,61,70,41,94,83,57,75,91,32,64,86,62,81,85,73,83,85,61,96,83,60,82,85,69,81,72,84,80,64,81,78,83,51,71,88,36,51,23,38,40,62,69,53,46,26,32,36,53,49,52,34,56,74,46,25,86,74,62,75,55,81,80,84,65,51,74,68,54,46,53,49,27,63,75,71,65,50,26,68,49,71,51,64,40,91,57,17,42,24,39,49,48,71,73,32,71,88,69,50,60,85,84,60,80,60,58,69,49,81,78,56,26,49,19,67,73,32,56,66,50,49,46,50,55,58,46,40,75,77,36,80,85,66,80,87,87,128

Nearest PDB structures (foldseek):
  8we9-assembly1_D  TM=7.202E-01  e=8.820E-07  Homo sapiens
  7vfu-assembly1_B  TM=7.139E-01  e=1.275E-06  Homo sapiens
  8x93-assembly1_B  TM=6.983E-01  e=1.029E-05  Homo sapiens